Protein AF-A0A9Q9YKU6-F1 (afdb_monomer_lite)

Foldseek 3Di:
DVVVVVVVVVVVVVVVVVVVVVVVVVVVVVVVVVVDPPPPDDCVVVVVVVVVVVVVVVVVVVVVVVVVVVVVVVVVVVVVVVVVVVVVVVVVVVVVVVVVVVVVVVVVVVVVVVVVVVVVVVVVVVVVVVVVVVVVVVVVVVVVVPDPPDDDDPDDDDDPVVVVVVVVVVVVVVVVVVVVVVVVVVVVVVVVVVVVVVVVVVVVVVVVVVVVVVVVVVVVVVVVVVVVVVVVVVVVVVVVVVVVVVVVVVVVVVVVVVVVVVVVVVVVVVVVVVVVVVVVVVVVVVVVVVVVVVVVVVVVVVCVVDDDDDQDWDWDWDFDDDPPDGPDTDTDTDRDDDDD

Sequence (340 aa):
MQNLNNRLASYLEKVRSLEKANADLDQKIREWYESRPDVTFDHTIFLETIKDLRNEIQLASQDNAALILSADNAKLAADDFKLKYENELAMRRPIEADTSNLRKILDDFSLSRSDLEINIENLNEELIILRRNHEEEMSLARGEAGGQVNVCVDAAPSMDLMQAMTEIRQHYETVTEKNRKELESWYETKTATVQQEVVTQNEDLQNSRTELKELTNTLQRLQIELQTQQSMRSHLDGELEETQARYGDQLARLQVTVTSLEEQLSQFHANIANNKREYETLLDVKTRLEHEIAEYRRLLDGNEREAHKVVTKTITVVETTMDEKIVKSSESVDVDEQND

pLDDT: mean 85.71, std 17.56, range [34.75, 98.44]

Radius of gyration: 72.96 Å; chains: 1; bounding box: 124×52×213 Å

InterPro domains:
  IPR002957 Keratin, type I [PTHR23239] (1-312)
  IPR039008 Intermediate filament, rod domain [PF00038] (1-305)
  IPR039008 Intermediate filament, rod domain [PS51842] (1-307)
  IPR039008 Intermediate filament, rod domain [SM01391] (1-306)

Organism: Cyprinus carpio (NCBI:txid7962)

Structure (mmCIF, N/CA/C/O backbone):
data_AF-A0A9Q9YKU6-F1
#
_entry.id   AF-A0A9Q9YKU6-F1
#
loop_
_atom_site.group_PDB
_atom_site.id
_atom_site.type_symbol
_atom_site.label_atom_id
_atom_site.label_alt_id
_atom_site.label_comp_id
_atom_site.label_asym_id
_atom_site.label_entity_id
_atom_site.label_seq_id
_atom_site.pdbx_PDB_ins_code
_atom_site.Cartn_x
_atom_site.Cartn_y
_atom_site.Cartn_z
_atom_site.occupancy
_atom_site.B_iso_or_equiv
_atom_site.auth_seq_id
_atom_site.auth_comp_id
_atom_site.auth_asym_id
_atom_site.auth_atom_id
_atom_site.pdbx_PDB_model_num
ATOM 1 N N . MET A 1 1 ? 55.713 23.292 -103.658 1.00 55.75 1 MET A N 1
ATOM 2 C CA . MET A 1 1 ? 56.707 23.676 -102.626 1.00 55.75 1 MET A CA 1
ATOM 3 C C . MET A 1 1 ? 56.323 24.917 -101.804 1.00 55.75 1 MET A C 1
ATOM 5 O O . MET A 1 1 ? 56.549 24.894 -100.605 1.00 55.75 1 MET A O 1
ATOM 9 N N . GLN A 1 2 ? 55.698 25.970 -102.359 1.00 62.44 2 GLN A N 1
ATOM 10 C CA . GLN A 1 2 ? 55.328 27.179 -101.581 1.00 62.44 2 GLN A CA 1
ATOM 11 C C . GLN A 1 2 ? 54.151 26.997 -100.597 1.00 62.44 2 GLN A C 1
ATOM 13 O O . GLN A 1 2 ? 54.222 27.491 -99.476 1.00 62.44 2 GLN A O 1
ATOM 18 N N . ASN A 1 3 ? 53.107 26.236 -100.952 1.00 68.06 3 ASN A N 1
ATOM 19 C CA . ASN A 1 3 ? 51.949 26.024 -100.061 1.00 68.06 3 ASN A CA 1
ATOM 20 C C . ASN A 1 3 ? 52.293 25.264 -98.767 1.00 68.06 3 ASN A C 1
ATOM 22 O O . ASN A 1 3 ? 51.708 25.533 -97.720 1.00 68.06 3 ASN A O 1
ATOM 26 N N . LEU A 1 4 ? 53.264 24.347 -98.819 1.00 69.81 4 LEU A N 1
ATOM 27 C CA . LEU A 1 4 ? 53.716 23.607 -97.639 1.00 69.81 4 LEU A CA 1
ATOM 28 C C . LEU A 1 4 ? 54.537 24.505 -96.704 1.00 69.81 4 LEU A C 1
ATOM 30 O O . LEU A 1 4 ? 54.332 24.473 -95.496 1.00 69.81 4 LEU A O 1
ATOM 34 N N . ASN A 1 5 ? 55.392 25.365 -97.269 1.00 72.19 5 ASN A N 1
ATOM 35 C CA . ASN A 1 5 ? 56.159 26.349 -96.505 1.00 72.19 5 ASN A CA 1
ATOM 36 C C . ASN A 1 5 ? 55.263 27.393 -95.828 1.00 72.19 5 ASN A C 1
ATOM 38 O O . ASN A 1 5 ? 55.480 27.699 -94.660 1.00 72.19 5 ASN A O 1
ATOM 42 N N . ASN A 1 6 ? 54.219 27.884 -96.503 1.00 75.56 6 ASN A N 1
ATOM 43 C CA . ASN A 1 6 ? 53.265 28.813 -95.886 1.00 75.56 6 ASN A CA 1
ATOM 44 C C . ASN A 1 6 ? 52.487 28.154 -94.739 1.00 75.56 6 ASN A C 1
ATOM 46 O O . ASN A 1 6 ? 52.262 28.769 -93.698 1.00 75.56 6 ASN A O 1
ATOM 50 N N . ARG A 1 7 ? 52.128 26.875 -94.890 1.00 77.94 7 ARG A N 1
ATOM 51 C CA . ARG A 1 7 ? 51.450 26.116 -93.838 1.00 77.94 7 ARG A CA 1
ATOM 52 C C . ARG A 1 7 ? 52.385 25.829 -92.656 1.00 77.94 7 ARG A C 1
ATOM 54 O O . ARG A 1 7 ? 51.977 26.031 -91.517 1.00 77.94 7 ARG A O 1
ATOM 61 N N . LEU A 1 8 ? 53.646 25.468 -92.903 1.00 82.19 8 LEU A N 1
ATOM 62 C CA . LEU A 1 8 ? 54.669 25.311 -91.861 1.00 82.19 8 LEU A CA 1
ATOM 63 C C . LEU A 1 8 ? 54.927 26.629 -91.109 1.00 82.19 8 LEU A C 1
ATOM 65 O O . LEU A 1 8 ? 54.991 26.625 -89.884 1.00 82.19 8 LEU A O 1
ATOM 69 N N . ALA A 1 9 ? 55.006 27.757 -91.820 1.00 82.50 9 ALA A N 1
ATOM 70 C CA . ALA A 1 9 ? 55.154 29.079 -91.213 1.00 82.50 9 ALA A CA 1
ATOM 71 C C . ALA A 1 9 ? 53.957 29.428 -90.312 1.00 82.50 9 ALA A C 1
ATOM 73 O O . ALA A 1 9 ? 54.159 29.843 -89.173 1.00 82.50 9 ALA A O 1
ATOM 74 N N . SER A 1 10 ? 52.725 29.159 -90.765 1.00 84.56 10 SER A N 1
ATOM 75 C CA . SER A 1 10 ? 51.520 29.362 -89.947 1.00 84.56 10 SER A CA 1
ATOM 76 C C . SER A 1 10 ? 51.468 28.448 -88.714 1.00 84.56 10 SER A C 1
ATOM 78 O O . SER A 1 10 ? 51.045 28.879 -87.642 1.00 84.56 10 SER A O 1
ATOM 80 N N . TYR A 1 11 ? 51.954 27.203 -88.821 1.00 88.44 11 TYR A N 1
ATOM 81 C CA . TYR A 1 11 ? 52.071 26.300 -87.674 1.00 88.44 11 TYR A CA 1
ATOM 82 C C . TYR A 1 11 ? 53.140 26.776 -86.686 1.00 88.44 11 TYR A C 1
ATOM 84 O O . TYR A 1 11 ? 52.883 26.769 -85.488 1.00 88.44 11 TYR A O 1
ATOM 92 N N . LEU A 1 12 ? 54.302 27.238 -87.159 1.00 88.44 12 LEU A N 1
ATOM 93 C CA . LEU A 1 12 ? 55.361 27.792 -86.307 1.00 88.44 12 LEU A CA 1
ATOM 94 C C . LEU A 1 12 ? 54.910 29.066 -85.585 1.00 88.44 12 LEU A C 1
ATOM 96 O O . LEU A 1 12 ? 55.210 29.248 -84.407 1.00 88.44 12 LEU A O 1
ATOM 100 N N . GLU A 1 13 ? 54.158 29.933 -86.259 1.00 89.62 13 GLU A N 1
ATOM 101 C CA . GLU A 1 13 ? 53.569 31.121 -85.642 1.00 89.62 13 GLU A CA 1
ATOM 102 C C . GLU A 1 13 ? 52.511 30.741 -84.598 1.00 89.62 13 GLU A C 1
ATOM 104 O O . GLU A 1 13 ? 52.489 31.300 -83.497 1.00 89.62 13 GLU A O 1
ATOM 109 N N . LYS A 1 14 ? 51.701 29.709 -84.877 1.00 90.81 14 LYS A N 1
ATOM 110 C CA . LYS A 1 14 ? 50.743 29.176 -83.906 1.00 90.81 14 LYS A CA 1
ATOM 111 C C . LYS A 1 14 ? 51.438 28.559 -82.692 1.00 90.81 14 LYS A C 1
ATOM 113 O O . LYS A 1 14 ? 51.016 28.845 -81.574 1.00 90.81 14 LYS A O 1
ATOM 118 N N . VAL A 1 15 ? 52.502 27.782 -82.889 1.00 92.44 15 VAL A N 1
ATOM 119 C CA . VAL A 1 15 ? 53.309 27.204 -81.801 1.00 92.44 15 VAL A CA 1
ATOM 120 C C . VAL A 1 15 ? 53.895 28.314 -80.934 1.00 92.44 15 VAL A C 1
ATOM 122 O O . VAL A 1 15 ? 53.660 28.308 -79.733 1.00 92.44 15 VAL A O 1
ATOM 125 N N . ARG A 1 16 ? 54.511 29.344 -81.528 1.00 90.25 16 ARG A N 1
ATOM 126 C CA . ARG A 1 16 ? 55.034 30.499 -80.775 1.00 90.25 16 ARG A CA 1
ATOM 127 C C . ARG A 1 16 ? 53.951 31.243 -79.992 1.00 90.25 16 ARG A C 1
ATOM 129 O O . ARG A 1 16 ? 54.190 31.679 -78.868 1.00 90.25 16 ARG A O 1
ATOM 136 N N . SER A 1 17 ? 52.751 31.390 -80.560 1.00 93.31 17 SER A N 1
ATOM 137 C CA . SER A 1 17 ? 51.624 32.017 -79.854 1.00 93.31 17 SER A CA 1
ATOM 138 C C . SER A 1 17 ? 51.147 31.186 -78.657 1.00 93.31 17 SER A C 1
ATOM 140 O O . SER A 1 17 ? 50.801 31.750 -77.622 1.00 93.31 17 SER A O 1
ATOM 142 N N . LEU A 1 18 ? 51.161 29.853 -78.783 1.00 92.19 18 LEU A N 1
ATOM 143 C CA . LEU A 1 18 ? 50.775 28.928 -77.720 1.00 92.19 18 LEU A CA 1
ATOM 144 C C . LEU A 1 18 ? 51.849 28.838 -76.635 1.00 92.19 18 LEU A C 1
ATOM 146 O O . LEU A 1 18 ? 51.507 28.831 -75.461 1.00 92.19 18 LEU A O 1
ATOM 150 N N . GLU A 1 19 ? 53.129 28.846 -77.004 1.00 92.56 19 GLU A N 1
ATOM 151 C CA . GLU A 1 19 ? 54.247 28.907 -76.056 1.00 92.56 19 GLU A CA 1
ATOM 152 C C . GLU A 1 19 ? 54.185 30.182 -75.211 1.00 92.56 19 GLU A C 1
ATOM 154 O O . GLU A 1 19 ? 54.326 30.120 -73.992 1.00 92.56 19 GLU A O 1
ATOM 159 N N . LYS A 1 20 ? 53.893 31.332 -75.834 1.00 93.19 20 LYS A N 1
ATOM 160 C CA . LYS A 1 20 ? 53.723 32.596 -75.109 1.00 93.19 20 LYS A CA 1
ATOM 161 C C . LYS A 1 20 ? 52.503 32.572 -74.185 1.00 93.19 20 LYS A C 1
ATOM 163 O O . LYS A 1 20 ? 52.604 32.990 -73.039 1.00 93.19 20 LYS A O 1
ATOM 168 N N . ALA A 1 21 ? 51.372 32.046 -74.658 1.00 93.19 21 ALA A N 1
ATOM 169 C CA . ALA A 1 21 ? 50.171 31.911 -73.835 1.00 93.19 21 ALA A CA 1
ATOM 170 C C . ALA A 1 21 ? 50.378 30.950 -72.651 1.00 93.19 21 ALA A C 1
ATOM 172 O O . ALA A 1 21 ? 49.896 31.231 -71.557 1.00 93.19 21 ALA A O 1
ATOM 173 N N . ASN A 1 22 ? 51.118 29.854 -72.844 1.00 91.69 22 ASN A N 1
ATOM 174 C CA . ASN A 1 22 ? 51.485 28.945 -71.759 1.00 91.69 22 ASN A CA 1
ATOM 175 C C . ASN A 1 22 ? 52.418 29.618 -70.751 1.00 91.69 22 ASN A C 1
ATOM 177 O O . ASN A 1 22 ? 52.173 29.500 -69.558 1.00 91.69 22 ASN A O 1
ATOM 181 N N . ALA A 1 23 ? 53.423 30.371 -71.204 1.00 93.81 23 ALA A N 1
ATOM 182 C CA . ALA A 1 23 ? 54.305 31.110 -70.301 1.00 93.81 23 ALA A CA 1
ATOM 183 C C . ALA A 1 23 ? 53.532 32.132 -69.445 1.00 93.81 23 ALA A C 1
ATOM 185 O O . ALA A 1 23 ? 53.747 32.211 -68.235 1.00 93.81 23 ALA A O 1
ATOM 186 N N . ASP A 1 24 ? 52.582 32.854 -70.047 1.00 95.06 24 ASP A N 1
ATOM 187 C CA . ASP A 1 24 ? 51.720 33.802 -69.332 1.00 95.06 24 ASP A CA 1
ATOM 188 C C . ASP A 1 24 ? 50.788 33.090 -68.327 1.00 95.06 24 ASP A C 1
ATOM 190 O O . ASP A 1 24 ? 50.517 33.614 -67.244 1.00 95.06 24 ASP A O 1
ATOM 194 N N . LEU A 1 25 ? 50.275 31.899 -68.665 1.00 93.50 25 LEU A N 1
ATOM 195 C CA . LEU A 1 25 ? 49.449 31.091 -67.760 1.00 93.50 25 LEU A CA 1
ATOM 196 C C . LEU A 1 25 ? 50.268 30.515 -66.602 1.00 93.50 25 LEU A C 1
ATOM 198 O O . LEU A 1 25 ? 49.825 30.594 -65.459 1.00 93.50 25 LEU A O 1
ATOM 202 N N . ASP A 1 26 ? 51.467 30.003 -66.871 1.00 91.56 26 ASP A N 1
ATOM 203 C CA . ASP A 1 26 ? 52.377 29.491 -65.846 1.00 91.56 26 ASP A CA 1
ATOM 204 C C . ASP A 1 26 ? 52.788 30.593 -64.867 1.00 91.56 26 ASP A C 1
ATOM 206 O O . ASP A 1 26 ? 52.868 30.353 -63.660 1.00 91.56 26 ASP A O 1
ATOM 210 N N . GLN A 1 27 ? 53.010 31.813 -65.364 1.00 92.94 27 GLN A N 1
ATOM 211 C CA . GLN A 1 27 ? 53.281 32.968 -64.515 1.00 92.94 27 GLN A CA 1
ATOM 212 C C . GLN A 1 27 ? 52.076 33.296 -63.625 1.00 92.94 27 GLN A C 1
ATOM 214 O O . GLN A 1 27 ? 52.232 33.410 -62.411 1.00 92.94 27 GLN A O 1
ATOM 219 N N . LYS A 1 28 ? 50.863 33.353 -64.189 1.00 92.62 28 LYS A N 1
ATOM 220 C CA . LYS A 1 28 ? 49.635 33.594 -63.413 1.00 92.62 28 LYS A CA 1
ATOM 221 C C . LYS A 1 28 ? 49.369 32.513 -62.368 1.00 92.62 28 LYS A C 1
ATOM 223 O O . LYS A 1 28 ? 48.880 32.828 -61.289 1.00 92.62 28 LYS A O 1
ATOM 228 N N . ILE A 1 29 ? 49.681 31.251 -62.667 1.00 89.31 29 ILE A N 1
ATOM 229 C CA . ILE A 1 29 ? 49.545 30.146 -61.711 1.00 89.31 29 ILE A CA 1
ATOM 230 C C . ILE A 1 29 ? 50.522 30.334 -60.548 1.00 89.31 29 ILE A C 1
ATOM 232 O O . ILE A 1 29 ? 50.112 30.210 -59.396 1.00 89.31 29 ILE A O 1
ATOM 236 N N . ARG A 1 30 ? 51.787 30.681 -60.818 1.00 88.75 30 ARG A N 1
ATOM 237 C CA . ARG A 1 30 ? 52.766 30.958 -59.752 1.00 88.75 30 ARG A CA 1
ATOM 238 C C . ARG A 1 30 ? 52.355 32.148 -58.899 1.00 88.75 30 ARG A C 1
ATOM 240 O O . ARG A 1 30 ? 52.311 32.020 -57.683 1.00 88.75 30 ARG A O 1
ATOM 247 N N . GLU A 1 31 ? 51.968 33.254 -59.527 1.00 90.88 31 GLU A N 1
ATOM 248 C CA . GLU A 1 31 ? 51.481 34.445 -58.826 1.00 90.88 31 GLU A CA 1
ATOM 249 C C . GLU A 1 31 ? 50.229 34.135 -57.985 1.00 90.88 31 GLU A C 1
ATOM 251 O O . GLU A 1 31 ? 50.072 34.662 -56.885 1.00 90.88 31 GLU A O 1
ATOM 256 N N . TRP A 1 32 ? 49.349 33.237 -58.444 1.00 86.06 32 TRP A N 1
ATOM 257 C CA . TRP A 1 32 ? 48.184 32.791 -57.674 1.00 86.06 32 TRP A CA 1
ATOM 258 C C . TRP A 1 32 ? 48.564 31.959 -56.442 1.00 86.06 32 TRP A C 1
ATOM 260 O O . TRP A 1 32 ? 47.969 32.137 -55.382 1.00 86.06 32 TRP A O 1
ATOM 270 N N . TYR A 1 33 ? 49.565 31.082 -56.552 1.00 81.75 33 TYR A N 1
ATOM 271 C CA . TYR A 1 33 ? 50.063 30.322 -55.402 1.00 81.75 33 TYR A CA 1
ATOM 272 C C . TYR A 1 33 ? 50.853 31.196 -54.418 1.00 81.75 33 TYR A C 1
ATOM 274 O O . TYR A 1 33 ? 50.708 31.012 -53.216 1.00 81.75 33 TYR A O 1
ATOM 282 N N . GLU A 1 34 ? 51.629 32.172 -54.895 1.00 83.25 34 GLU A N 1
ATOM 283 C CA . GLU A 1 34 ? 52.390 33.098 -54.040 1.00 83.25 34 GLU A CA 1
ATOM 284 C C . GLU A 1 34 ? 51.503 34.151 -53.358 1.00 83.25 34 GLU A C 1
ATOM 286 O O . GLU A 1 34 ? 51.766 34.549 -52.225 1.00 83.25 34 GLU A O 1
ATOM 291 N N . SER A 1 35 ? 50.430 34.599 -54.020 1.00 79.62 35 SER A N 1
ATOM 292 C CA . SER A 1 35 ? 49.466 35.552 -53.445 1.00 79.62 35 SER A CA 1
ATOM 293 C C . SER A 1 35 ? 48.467 34.910 -52.483 1.00 79.62 35 SER A C 1
ATOM 295 O O . SER A 1 35 ? 47.724 35.626 -51.806 1.00 79.62 35 SER A O 1
ATOM 297 N N . ARG A 1 36 ? 48.440 33.575 -52.394 1.00 76.62 36 ARG A N 1
ATOM 298 C CA . ARG A 1 36 ? 47.587 32.860 -51.453 1.00 76.62 36 ARG A CA 1
ATOM 299 C C . ARG A 1 36 ? 48.344 32.663 -50.136 1.00 76.62 36 ARG A C 1
ATOM 301 O O . ARG A 1 36 ? 49.275 31.867 -50.095 1.00 76.62 36 ARG A O 1
ATOM 308 N N . PRO A 1 37 ? 47.958 33.341 -49.042 1.00 68.75 37 PRO A N 1
ATOM 309 C CA . PRO A 1 37 ? 48.502 33.003 -47.737 1.00 68.75 37 PRO A CA 1
ATOM 310 C C . PRO A 1 37 ? 48.050 31.584 -47.369 1.00 68.75 37 PRO A C 1
ATOM 312 O O . PRO A 1 37 ? 46.860 31.267 -47.472 1.00 68.75 37 PRO A O 1
ATOM 315 N N . ASP A 1 38 ? 48.982 30.738 -46.930 1.00 66.44 38 ASP A N 1
ATOM 316 C CA . ASP A 1 38 ? 48.652 29.477 -46.268 1.00 66.44 38 ASP A CA 1
ATOM 317 C C . ASP A 1 38 ? 47.952 29.814 -44.949 1.00 66.44 38 ASP A C 1
ATOM 319 O O . ASP A 1 38 ? 48.576 30.098 -43.929 1.00 66.44 38 ASP A O 1
ATOM 323 N N . VAL A 1 39 ? 46.619 29.860 -44.981 1.00 65.38 39 VAL A N 1
ATOM 324 C CA . VAL A 1 39 ? 45.804 30.082 -43.786 1.00 65.38 39 VAL A CA 1
ATOM 325 C C . VAL A 1 39 ? 45.781 28.781 -42.989 1.00 65.38 39 VAL A C 1
ATOM 327 O O . VAL A 1 39 ? 44.844 27.987 -43.073 1.00 65.38 39 VAL A O 1
ATOM 330 N N . THR A 1 40 ? 46.831 28.541 -42.214 1.00 66.19 40 THR A N 1
ATOM 331 C CA . THR A 1 40 ? 46.804 27.547 -41.147 1.00 66.19 40 THR A CA 1
ATOM 332 C C . THR A 1 40 ? 46.051 28.159 -39.971 1.00 66.19 40 THR A C 1
ATOM 334 O O . THR A 1 40 ? 46.569 29.019 -39.266 1.00 66.19 40 THR A O 1
ATOM 337 N N . PHE A 1 41 ? 44.791 27.767 -39.783 1.00 69.19 41 PHE A N 1
ATOM 338 C CA . PHE A 1 41 ? 44.066 28.106 -38.559 1.00 69.19 41 PHE A CA 1
ATOM 339 C C . PHE A 1 41 ? 44.717 27.375 -37.377 1.00 69.19 41 PHE A C 1
ATOM 341 O O . PHE A 1 41 ? 44.771 26.142 -37.366 1.00 69.19 41 PHE A O 1
ATOM 348 N N . ASP A 1 42 ? 45.176 28.116 -36.372 1.00 72.00 42 ASP A N 1
ATOM 349 C CA . ASP A 1 42 ? 45.739 27.545 -35.148 1.00 72.00 42 ASP A CA 1
ATOM 350 C C . ASP A 1 42 ? 44.622 26.970 -34.263 1.00 72.00 42 ASP A C 1
ATOM 352 O O . ASP A 1 42 ? 43.980 27.666 -33.478 1.00 72.00 42 ASP A O 1
ATOM 356 N N . HIS A 1 43 ? 44.381 25.662 -34.383 1.00 77.12 43 HIS A N 1
ATOM 357 C CA . HIS A 1 43 ? 43.352 24.947 -33.613 1.00 77.12 43 HIS A CA 1
ATOM 358 C C . HIS A 1 43 ? 43.757 24.683 -32.151 1.00 77.12 43 HIS A C 1
ATOM 360 O O . HIS A 1 43 ? 42.949 24.198 -31.359 1.00 77.12 43 HIS A O 1
ATOM 366 N N . THR A 1 44 ? 44.995 25.012 -31.778 1.00 83.62 44 THR A N 1
ATOM 367 C CA . THR A 1 44 ? 45.586 24.753 -30.458 1.00 83.62 44 THR A CA 1
ATOM 368 C C . THR A 1 44 ? 44.769 25.358 -29.315 1.00 83.62 44 THR A C 1
ATOM 370 O O . THR A 1 44 ? 44.603 24.718 -28.281 1.00 83.62 44 THR A O 1
ATOM 373 N N . ILE A 1 45 ? 44.175 26.538 -29.526 1.00 80.81 45 ILE A N 1
ATOM 374 C CA . ILE A 1 45 ? 43.364 27.241 -28.517 1.00 80.81 45 ILE A CA 1
ATOM 375 C C . ILE A 1 45 ? 42.091 26.446 -28.180 1.00 80.81 45 ILE A C 1
ATOM 377 O O . ILE A 1 45 ? 41.684 26.361 -27.023 1.00 80.81 45 ILE A O 1
ATOM 381 N N . PHE A 1 46 ? 41.481 25.792 -29.172 1.00 85.56 46 PHE A N 1
ATOM 382 C CA . PHE A 1 46 ? 40.294 24.969 -28.942 1.00 85.56 46 PHE A CA 1
ATOM 383 C C . PHE A 1 46 ? 40.626 23.674 -28.197 1.00 85.56 46 PHE A C 1
ATOM 385 O O . PHE A 1 46 ? 39.799 23.189 -27.427 1.00 85.56 46 PHE A O 1
ATOM 392 N N . LEU A 1 47 ? 41.833 23.125 -28.362 1.00 89.25 47 LEU A N 1
ATOM 393 C CA . LEU A 1 47 ? 42.234 21.892 -27.679 1.00 89.25 47 LEU A CA 1
ATOM 394 C C . LEU A 1 47 ? 42.298 22.060 -26.156 1.00 89.25 47 LEU A C 1
ATOM 396 O O . LEU A 1 47 ? 41.890 21.143 -25.443 1.00 89.25 47 LEU A O 1
ATOM 400 N N . GLU A 1 48 ? 42.749 23.216 -25.660 1.00 89.62 48 GLU A N 1
ATOM 401 C CA . GLU A 1 48 ? 42.727 23.521 -24.223 1.00 89.62 48 GLU A CA 1
ATOM 402 C C . GLU A 1 48 ? 41.289 23.614 -23.704 1.00 89.62 48 GLU A C 1
ATOM 404 O O . GLU A 1 48 ? 40.933 22.896 -22.772 1.00 89.62 48 GLU A O 1
ATOM 409 N N . THR A 1 49 ? 40.415 24.361 -24.388 1.00 92.25 49 THR A N 1
ATOM 410 C CA . THR A 1 49 ? 38.998 24.461 -23.986 1.00 92.25 49 THR A CA 1
ATOM 411 C C . THR A 1 49 ? 38.272 23.109 -24.007 1.00 92.25 49 THR A C 1
ATOM 413 O O . THR A 1 49 ? 37.492 22.805 -23.109 1.00 92.25 49 THR A O 1
ATOM 416 N N . ILE A 1 50 ? 38.558 22.246 -24.990 1.00 93.31 50 ILE A N 1
ATOM 417 C CA . ILE A 1 50 ? 37.993 20.892 -25.070 1.00 93.31 50 ILE A CA 1
ATOM 418 C C . ILE A 1 50 ? 38.499 20.026 -23.914 1.00 93.31 50 ILE A C 1
ATOM 420 O O . ILE A 1 50 ? 37.748 19.205 -23.386 1.00 93.31 50 ILE A O 1
ATOM 424 N N . LYS A 1 51 ? 39.769 20.176 -23.526 1.00 95.31 51 LYS A N 1
ATOM 425 C CA . LYS A 1 51 ? 40.346 19.453 -22.391 1.00 95.31 51 LYS A CA 1
ATOM 426 C C . LYS A 1 51 ? 39.682 19.872 -21.079 1.00 95.31 51 LYS A C 1
ATOM 428 O O . LYS A 1 51 ? 39.326 18.995 -20.297 1.00 95.31 51 LYS A O 1
ATOM 433 N N . ASP A 1 52 ? 39.467 21.166 -20.874 1.00 95.69 52 ASP A N 1
ATOM 434 C CA . ASP A 1 52 ? 38.815 21.683 -19.669 1.00 95.69 52 ASP A CA 1
ATOM 435 C C . ASP A 1 52 ? 37.356 21.223 -19.582 1.00 95.69 52 ASP A C 1
ATOM 437 O O . ASP A 1 52 ? 36.955 20.657 -18.567 1.00 95.69 52 ASP A O 1
ATOM 441 N N . LEU A 1 53 ? 36.602 21.310 -20.683 1.00 96.50 53 LEU A N 1
ATOM 442 C CA . LEU A 1 53 ? 35.229 20.797 -20.751 1.00 96.50 53 LEU A CA 1
ATOM 443 C C . LEU A 1 53 ? 35.153 19.289 -20.475 1.00 96.50 53 LEU A C 1
ATOM 445 O O . LEU A 1 53 ? 34.241 18.821 -19.796 1.00 96.50 53 LEU A O 1
ATOM 449 N N . ARG A 1 54 ? 36.114 18.501 -20.971 1.00 97.06 54 ARG A N 1
ATOM 450 C CA . ARG A 1 54 ? 36.182 17.061 -20.669 1.00 97.06 54 ARG A CA 1
ATOM 451 C C . ARG A 1 54 ? 36.434 16.798 -19.187 1.00 97.06 54 ARG A C 1
ATOM 453 O O . ARG A 1 54 ? 35.822 15.884 -18.639 1.00 97.06 54 ARG A O 1
ATOM 460 N N . ASN A 1 55 ? 37.294 17.589 -18.549 1.00 97.50 55 ASN A N 1
ATOM 461 C CA . ASN A 1 55 ? 37.545 17.476 -17.114 1.00 97.50 55 ASN A CA 1
ATOM 462 C C . ASN A 1 55 ? 36.299 17.847 -16.301 1.00 97.50 55 ASN A C 1
ATOM 464 O O . ASN A 1 55 ? 35.954 17.119 -15.375 1.00 97.50 55 ASN A O 1
ATOM 468 N N . GLU A 1 56 ? 35.587 18.917 -16.667 1.00 97.81 56 GLU A N 1
ATOM 469 C CA . GLU A 1 56 ? 34.326 19.294 -16.014 1.00 97.81 56 GLU A CA 1
ATOM 470 C C . GLU A 1 56 ? 33.263 18.202 -16.149 1.00 97.81 56 GLU A C 1
ATOM 472 O O . GLU A 1 56 ? 32.635 17.832 -15.159 1.00 97.81 56 GLU A O 1
ATOM 477 N N . ILE A 1 57 ? 33.103 17.620 -17.343 1.00 97.62 57 ILE A N 1
ATOM 478 C CA . ILE A 1 57 ? 32.182 16.495 -17.564 1.00 97.62 57 ILE A CA 1
ATOM 479 C C . ILE A 1 57 ? 32.572 15.298 -16.691 1.00 97.62 57 ILE A C 1
ATOM 481 O O . ILE A 1 57 ? 31.704 14.647 -16.109 1.00 97.62 57 ILE A O 1
ATOM 485 N N . GLN A 1 58 ? 33.867 14.998 -16.584 1.00 97.75 58 GLN A N 1
ATOM 486 C CA . GLN A 1 58 ? 34.344 13.884 -15.773 1.00 97.75 58 GLN A CA 1
ATOM 487 C C . GLN A 1 58 ? 34.089 14.112 -14.278 1.00 97.75 58 GLN A C 1
ATOM 489 O O . GLN A 1 58 ? 33.626 13.192 -13.606 1.00 97.75 58 GLN A O 1
ATOM 494 N N . LEU A 1 59 ? 34.342 15.321 -13.771 1.00 97.94 59 LEU A N 1
ATOM 495 C CA . LEU A 1 59 ? 34.048 15.690 -12.385 1.00 97.94 59 LEU A CA 1
ATOM 496 C C . LEU A 1 59 ? 32.543 15.624 -12.106 1.00 97.94 59 LEU A C 1
ATOM 498 O O . LEU A 1 59 ? 32.126 14.932 -11.182 1.00 97.94 59 LEU A O 1
ATOM 502 N N . ALA A 1 60 ? 31.719 16.220 -12.970 1.00 97.50 60 ALA A N 1
ATOM 503 C CA . ALA A 1 60 ? 30.265 16.160 -12.848 1.00 97.50 60 ALA A CA 1
ATOM 504 C C . ALA A 1 60 ? 29.737 14.715 -12.891 1.00 97.50 60 ALA A C 1
ATOM 506 O O . ALA A 1 60 ? 28.809 14.364 -12.165 1.00 97.50 60 ALA A O 1
ATOM 507 N N . SER A 1 61 ? 30.342 13.846 -13.708 1.00 97.88 61 SER A N 1
ATOM 508 C CA . SER A 1 61 ? 29.995 12.423 -13.752 1.00 97.88 61 SER A CA 1
ATOM 509 C C . SER A 1 61 ? 30.368 11.687 -12.462 1.00 97.88 61 SER A C 1
ATOM 511 O O . SER A 1 61 ? 29.629 10.790 -12.054 1.00 97.88 61 SER A O 1
ATOM 513 N N . GLN A 1 62 ? 31.498 12.027 -11.834 1.00 98.25 62 GLN A N 1
ATOM 514 C CA . GLN A 1 62 ? 31.911 11.451 -10.549 1.00 98.25 62 GLN A CA 1
ATOM 515 C C . GLN A 1 62 ? 30.995 11.917 -9.416 1.00 98.25 62 GLN A C 1
ATOM 517 O O . GLN A 1 62 ? 30.526 11.086 -8.637 1.00 98.25 62 GLN A O 1
ATOM 522 N N . ASP A 1 63 ? 30.673 13.209 -9.375 1.00 98.12 63 ASP A N 1
ATOM 523 C CA . ASP A 1 63 ? 29.756 13.783 -8.389 1.00 98.12 63 ASP A CA 1
ATOM 524 C C . ASP A 1 63 ? 28.353 13.187 -8.523 1.00 98.12 63 ASP A C 1
ATOM 526 O O . ASP A 1 63 ? 27.737 12.808 -7.528 1.00 98.12 63 ASP A O 1
ATOM 530 N N . ASN A 1 64 ? 27.862 13.017 -9.754 1.00 97.88 64 ASN A N 1
ATOM 531 C CA . ASN A 1 64 ? 26.573 12.377 -9.997 1.00 97.88 64 ASN A CA 1
ATOM 532 C C . ASN A 1 64 ? 26.565 10.916 -9.515 1.00 97.88 64 ASN A C 1
ATOM 534 O O . ASN A 1 64 ? 25.628 10.491 -8.846 1.00 97.88 64 ASN A O 1
ATOM 538 N N . ALA A 1 65 ? 27.632 10.154 -9.778 1.00 97.75 65 ALA A N 1
ATOM 539 C CA . ALA A 1 65 ? 27.753 8.790 -9.262 1.00 97.75 65 ALA A CA 1
ATOM 540 C C . ALA A 1 65 ? 27.767 8.754 -7.722 1.00 97.75 65 ALA A C 1
ATOM 542 O O . ALA A 1 65 ? 27.097 7.915 -7.120 1.00 97.75 65 ALA A O 1
ATOM 543 N N . ALA A 1 66 ? 28.473 9.685 -7.074 1.00 98.19 66 ALA A N 1
ATOM 544 C CA . ALA A 1 66 ? 28.492 9.801 -5.617 1.00 98.19 66 ALA A CA 1
ATOM 545 C C . ALA A 1 66 ? 27.110 10.162 -5.041 1.00 98.19 66 ALA A C 1
ATOM 547 O O . ALA A 1 66 ? 26.688 9.579 -4.040 1.00 98.19 66 ALA A O 1
ATOM 548 N N . LEU A 1 67 ? 26.379 11.075 -5.689 1.00 97.88 67 LEU A N 1
ATOM 549 C CA . LEU A 1 67 ? 25.015 11.445 -5.306 1.00 97.88 67 LEU A CA 1
ATOM 550 C C . LEU A 1 67 ? 24.039 10.275 -5.451 1.00 97.88 67 LEU A C 1
ATOM 552 O O . LEU A 1 67 ? 23.251 10.041 -4.537 1.00 97.88 67 LEU A O 1
ATOM 556 N N . ILE A 1 68 ? 24.118 9.514 -6.546 1.00 97.75 68 ILE A N 1
ATOM 557 C CA . ILE A 1 68 ? 23.289 8.317 -6.757 1.00 97.75 68 ILE A CA 1
ATOM 558 C C . ILE A 1 68 ? 23.543 7.295 -5.646 1.00 97.75 68 ILE A C 1
ATOM 560 O O . ILE A 1 68 ? 22.597 6.831 -5.017 1.00 97.75 68 ILE A O 1
ATOM 564 N N . LEU A 1 69 ? 24.810 7.013 -5.324 1.00 98.06 69 LEU A N 1
ATOM 565 C CA . LEU A 1 69 ? 25.152 6.096 -4.233 1.00 98.06 69 LEU A CA 1
ATOM 566 C C . LEU A 1 69 ? 24.637 6.586 -2.873 1.00 98.06 69 LEU A C 1
ATOM 568 O O . LEU A 1 69 ? 24.157 5.789 -2.067 1.00 98.06 69 LEU A O 1
ATOM 572 N N . SER A 1 70 ? 24.719 7.892 -2.602 1.00 97.75 70 SER A N 1
ATOM 573 C CA . SER A 1 70 ? 24.178 8.470 -1.369 1.00 97.75 70 SER A CA 1
ATOM 574 C C . SER A 1 70 ? 22.652 8.364 -1.309 1.00 97.75 70 SER A C 1
ATOM 576 O O . SER A 1 70 ? 22.119 8.046 -0.244 1.00 97.75 70 SER A O 1
ATOM 578 N N . ALA A 1 71 ? 21.959 8.588 -2.428 1.00 97.12 71 ALA A N 1
ATOM 579 C CA . ALA A 1 71 ? 20.510 8.449 -2.531 1.00 97.12 71 ALA A CA 1
ATOM 580 C C . ALA A 1 71 ? 20.064 6.993 -2.332 1.00 97.12 71 ALA A C 1
ATOM 582 O O . ALA A 1 71 ? 19.141 6.739 -1.557 1.00 97.12 71 ALA A O 1
ATOM 583 N N . ASP A 1 72 ? 20.754 6.039 -2.957 1.00 98.19 72 ASP A N 1
ATOM 584 C CA . ASP A 1 72 ? 20.475 4.611 -2.798 1.00 98.19 72 ASP A CA 1
ATOM 585 C C . ASP A 1 72 ? 20.714 4.150 -1.356 1.00 98.19 72 ASP A C 1
ATOM 587 O O . ASP A 1 72 ? 19.884 3.445 -0.785 1.00 98.19 72 ASP A O 1
ATOM 591 N N . ASN A 1 73 ? 21.796 4.606 -0.720 1.00 97.19 73 ASN A N 1
ATOM 592 C CA . ASN A 1 73 ? 22.063 4.304 0.686 1.00 97.19 73 ASN A CA 1
ATOM 593 C C . ASN A 1 73 ? 20.983 4.896 1.613 1.00 97.19 73 ASN A C 1
ATOM 595 O O . ASN A 1 73 ? 20.463 4.204 2.486 1.00 97.19 73 ASN A O 1
ATOM 599 N N . ALA A 1 74 ? 20.578 6.151 1.389 1.00 96.12 74 ALA A N 1
ATOM 600 C CA . ALA A 1 74 ? 19.495 6.772 2.151 1.00 96.12 74 ALA A CA 1
ATOM 601 C C . ALA A 1 74 ? 18.161 6.026 1.976 1.00 96.12 74 ALA A C 1
ATOM 603 O O . ALA A 1 74 ? 17.418 5.861 2.944 1.00 96.12 74 ALA A O 1
ATOM 604 N N . LYS A 1 75 ? 17.877 5.533 0.765 1.00 96.31 75 LYS A N 1
ATOM 605 C CA . LYS A 1 75 ? 16.692 4.722 0.472 1.00 96.31 75 LYS A CA 1
ATOM 606 C C . LYS A 1 75 ? 16.732 3.375 1.195 1.00 96.31 75 LYS A C 1
ATOM 608 O O . LYS A 1 75 ? 15.765 3.037 1.868 1.00 96.31 75 LYS A O 1
ATOM 613 N N . LEU A 1 76 ? 17.852 2.652 1.125 1.00 96.56 76 LEU A N 1
ATOM 614 C CA . LEU A 1 76 ? 18.029 1.388 1.848 1.00 96.56 76 LEU A CA 1
ATOM 615 C C . LEU A 1 76 ? 17.889 1.581 3.364 1.00 96.56 76 LEU A C 1
ATOM 617 O O . LEU A 1 76 ? 17.204 0.804 4.020 1.00 96.56 76 LEU A O 1
ATOM 621 N N . ALA A 1 77 ? 18.464 2.651 3.919 1.00 95.50 77 ALA A N 1
ATOM 622 C CA . ALA A 1 77 ? 18.307 2.979 5.333 1.00 95.50 77 ALA A CA 1
ATOM 623 C C . ALA A 1 77 ? 16.843 3.283 5.703 1.00 95.50 77 ALA A C 1
ATOM 625 O O . ALA A 1 77 ? 16.370 2.852 6.755 1.00 95.50 77 ALA A O 1
ATOM 626 N N . ALA A 1 78 ? 16.111 4.006 4.849 1.00 94.88 78 ALA A N 1
ATOM 627 C CA . ALA A 1 78 ? 14.692 4.283 5.058 1.00 94.88 78 ALA A CA 1
ATOM 628 C C . ALA A 1 78 ? 13.843 3.001 5.028 1.00 94.88 78 ALA A C 1
ATOM 630 O O . ALA A 1 78 ? 12.985 2.824 5.896 1.00 94.88 78 ALA A O 1
ATOM 631 N N . ASP A 1 79 ? 14.110 2.096 4.084 1.00 94.56 79 ASP A N 1
ATOM 632 C CA . ASP A 1 79 ? 13.432 0.801 3.985 1.00 94.56 79 ASP A CA 1
ATOM 633 C C . ASP A 1 79 ? 13.732 -0.087 5.210 1.00 94.56 79 ASP A C 1
ATOM 635 O O . ASP A 1 79 ? 12.815 -0.674 5.789 1.00 94.56 79 ASP A O 1
ATOM 639 N N . ASP A 1 80 ? 14.978 -0.098 5.692 1.00 96.38 80 ASP A N 1
ATOM 640 C CA . ASP A 1 80 ? 15.373 -0.780 6.930 1.00 96.38 80 ASP A CA 1
ATOM 641 C C . ASP A 1 80 ? 14.626 -0.236 8.158 1.00 96.38 80 ASP A C 1
ATOM 643 O O . ASP A 1 80 ? 14.156 -1.001 9.007 1.00 96.38 80 ASP A O 1
ATOM 647 N N . PHE A 1 81 ? 14.507 1.091 8.282 1.00 94.69 81 PHE A N 1
ATOM 648 C CA . PHE A 1 81 ? 13.755 1.704 9.378 1.00 94.69 81 PHE A CA 1
ATOM 649 C C . PHE A 1 81 ? 12.259 1.429 9.275 1.00 94.69 81 PHE A C 1
ATOM 651 O O . PHE A 1 81 ? 11.619 1.194 10.300 1.00 94.69 81 PHE A O 1
ATOM 658 N N . LYS A 1 82 ? 11.709 1.407 8.060 1.00 95.50 82 LYS A N 1
ATOM 659 C CA . LYS A 1 82 ? 10.313 1.047 7.823 1.00 95.50 82 LYS A CA 1
ATOM 660 C C . LYS A 1 82 ? 10.033 -0.389 8.267 1.00 95.50 82 LYS A C 1
ATOM 662 O O . LYS A 1 82 ? 9.098 -0.600 9.033 1.00 95.50 82 LYS A O 1
ATOM 667 N N . LEU A 1 83 ? 10.875 -1.348 7.879 1.00 92.81 83 LEU A N 1
ATOM 668 C CA . LEU A 1 83 ? 10.731 -2.747 8.291 1.00 92.81 83 LEU A CA 1
ATOM 669 C C . LEU A 1 83 ? 10.841 -2.904 9.816 1.00 92.81 83 LEU A C 1
ATOM 671 O O . LEU A 1 83 ? 10.039 -3.600 10.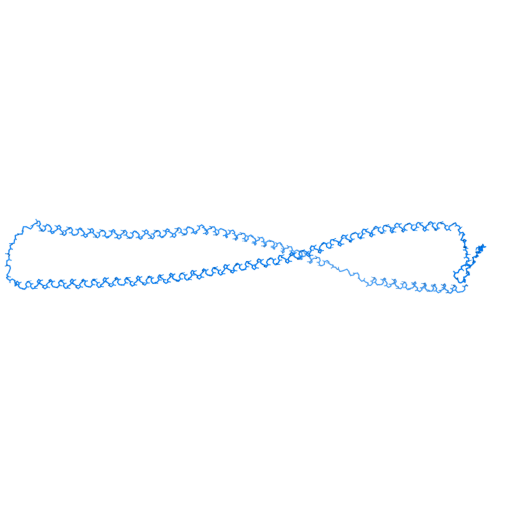438 1.00 92.81 83 LEU A O 1
ATOM 675 N N . LYS A 1 84 ? 11.809 -2.224 10.446 1.00 96.69 84 LYS A N 1
ATOM 676 C CA . LYS A 1 84 ? 11.947 -2.215 11.913 1.00 96.69 84 LYS A CA 1
ATOM 677 C C . LYS A 1 84 ? 10.709 -1.639 12.596 1.00 96.69 84 LYS A C 1
ATOM 679 O O . LYS A 1 84 ? 10.242 -2.214 13.573 1.00 96.69 84 LYS A O 1
ATOM 684 N N . TYR A 1 85 ? 10.167 -0.540 12.076 1.00 94.81 85 TYR A N 1
ATOM 685 C CA . TYR A 1 85 ? 8.947 0.071 12.592 1.00 94.81 85 TYR A CA 1
ATOM 686 C C . TYR A 1 85 ? 7.736 -0.857 12.454 1.00 94.81 85 TYR A C 1
ATOM 688 O O . TYR A 1 85 ? 6.981 -1.010 13.409 1.00 94.81 85 TYR A O 1
ATOM 696 N N . GLU A 1 86 ? 7.558 -1.499 11.299 1.00 94.62 86 GLU A N 1
ATOM 697 C CA . GLU A 1 86 ? 6.459 -2.441 11.064 1.00 94.62 86 GLU A CA 1
ATOM 698 C C . GLU A 1 86 ? 6.540 -3.650 12.006 1.00 94.62 86 GLU A C 1
ATOM 700 O O . GLU A 1 86 ? 5.528 -4.031 12.597 1.00 94.62 86 GLU A O 1
ATOM 705 N N . ASN A 1 87 ? 7.741 -4.199 12.219 1.00 92.50 87 ASN A N 1
ATOM 706 C CA . ASN A 1 87 ? 7.968 -5.287 13.170 1.00 92.50 87 ASN A CA 1
ATOM 707 C C . ASN A 1 87 ? 7.661 -4.864 14.614 1.00 92.50 87 ASN A C 1
ATOM 709 O O . ASN A 1 87 ? 6.946 -5.573 15.323 1.00 92.50 87 ASN A O 1
ATOM 713 N N . GLU A 1 88 ? 8.150 -3.698 15.044 1.00 94.62 88 GLU A N 1
ATOM 714 C CA . GLU A 1 88 ? 7.896 -3.177 16.391 1.00 94.62 88 GLU A CA 1
ATOM 715 C C . GLU A 1 88 ? 6.404 -2.892 16.604 1.00 94.62 88 GLU A C 1
ATOM 717 O O . GLU A 1 88 ? 5.828 -3.250 17.630 1.00 94.62 88 GLU A O 1
ATOM 722 N N . LEU A 1 89 ? 5.735 -2.308 15.606 1.00 92.00 89 LEU A N 1
ATOM 723 C CA . LEU A 1 89 ? 4.296 -2.065 15.636 1.00 92.00 89 LEU A CA 1
ATOM 724 C C . LEU A 1 89 ? 3.509 -3.379 15.739 1.00 92.00 89 LEU A C 1
ATOM 726 O O . LEU A 1 89 ? 2.544 -3.459 16.504 1.00 92.00 89 LEU A O 1
ATOM 730 N N . ALA A 1 90 ? 3.919 -4.407 14.992 1.00 92.38 90 ALA A N 1
ATOM 731 C CA . ALA A 1 90 ? 3.301 -5.726 15.034 1.00 92.38 90 ALA A CA 1
ATOM 732 C C . ALA A 1 90 ? 3.459 -6.398 16.405 1.00 92.38 90 ALA A C 1
ATOM 734 O O . ALA A 1 90 ? 2.509 -7.023 16.870 1.00 92.38 90 ALA A O 1
ATOM 735 N N . MET A 1 91 ? 4.604 -6.232 17.077 1.00 90.75 91 MET A N 1
ATOM 736 C CA . MET A 1 91 ? 4.819 -6.729 18.444 1.00 90.75 91 MET A CA 1
ATOM 737 C C . MET A 1 91 ? 4.082 -5.899 19.502 1.00 90.75 91 MET A C 1
ATOM 739 O O . MET A 1 91 ? 3.575 -6.448 20.478 1.00 90.75 91 MET A O 1
ATOM 743 N N . ARG A 1 92 ? 3.972 -4.582 19.309 1.00 94.38 92 ARG A N 1
ATOM 744 C CA . ARG A 1 92 ? 3.319 -3.668 20.254 1.00 94.38 92 ARG A CA 1
ATOM 745 C C . ARG A 1 92 ? 1.801 -3.849 20.309 1.00 94.38 92 ARG A C 1
ATOM 747 O O . ARG A 1 92 ? 1.232 -3.827 21.396 1.00 94.38 92 ARG A O 1
ATOM 754 N N . ARG A 1 93 ? 1.138 -4.058 19.168 1.00 90.62 93 ARG A N 1
ATOM 755 C CA . ARG A 1 93 ? -0.328 -4.228 19.093 1.00 90.62 93 ARG A CA 1
ATOM 756 C C . ARG A 1 93 ? -0.908 -5.320 20.010 1.00 90.62 93 ARG A C 1
ATOM 758 O O . ARG A 1 93 ? -1.864 -5.007 20.719 1.00 90.62 93 ARG A O 1
ATOM 765 N N . PRO A 1 94 ? -0.403 -6.570 20.028 1.00 92.25 94 PRO A N 1
ATOM 766 C CA . PRO A 1 94 ? -0.927 -7.595 20.928 1.00 92.25 94 PRO A CA 1
ATOM 767 C C . PRO A 1 94 ? -0.687 -7.232 22.397 1.00 92.25 94 PRO A C 1
ATOM 769 O O . PRO A 1 94 ? -1.586 -7.401 23.209 1.00 92.25 94 PRO A O 1
ATOM 772 N N . ILE A 1 95 ? 0.460 -6.631 22.732 1.00 95.44 95 ILE A N 1
ATOM 773 C CA . ILE A 1 95 ? 0.764 -6.188 24.103 1.00 95.44 95 ILE A CA 1
ATOM 774 C C . ILE A 1 95 ? -0.201 -5.083 24.559 1.00 95.44 95 ILE A C 1
ATOM 776 O O . ILE A 1 95 ? -0.665 -5.084 25.701 1.00 95.44 95 ILE A O 1
ATOM 780 N N . GLU A 1 96 ? -0.531 -4.132 23.684 1.00 94.50 96 GLU A N 1
ATOM 781 C CA . GLU A 1 96 ? -1.526 -3.094 23.976 1.00 94.50 96 GLU A CA 1
ATOM 782 C C . GLU A 1 96 ? -2.932 -3.679 24.146 1.00 94.50 96 GLU A C 1
ATOM 784 O O . GLU A 1 96 ? -3.657 -3.267 25.057 1.00 94.50 96 GLU A O 1
ATOM 789 N N . ALA A 1 97 ? -3.302 -4.662 23.320 1.00 94.81 97 ALA A N 1
ATOM 790 C CA . ALA A 1 97 ? -4.565 -5.381 23.455 1.00 94.81 97 ALA A CA 1
ATOM 791 C C . ALA A 1 97 ? -4.638 -6.137 24.792 1.00 94.81 97 ALA A C 1
ATOM 793 O O . ALA A 1 97 ? -5.615 -5.984 25.526 1.00 94.81 97 ALA A O 1
ATOM 794 N N . ASP A 1 98 ? -3.583 -6.862 25.160 1.00 96.88 98 ASP A N 1
ATOM 795 C CA . ASP A 1 98 ? -3.488 -7.576 26.435 1.00 96.88 98 ASP A CA 1
ATOM 796 C C . ASP A 1 98 ? -3.531 -6.610 27.622 1.00 96.88 98 ASP A C 1
ATOM 798 O O . ASP A 1 98 ? -4.253 -6.844 28.588 1.00 96.88 98 ASP A O 1
ATOM 802 N N . THR A 1 99 ? -2.841 -5.470 27.537 1.00 97.06 99 THR A N 1
ATOM 803 C CA . THR A 1 99 ? -2.880 -4.427 28.575 1.00 97.06 99 THR A CA 1
ATOM 804 C C . THR A 1 99 ? -4.287 -3.851 28.737 1.00 97.06 99 THR A C 1
ATOM 806 O O . THR A 1 99 ? -4.745 -3.637 29.860 1.00 97.06 99 THR A O 1
ATOM 809 N N . SER A 1 100 ? -4.998 -3.605 27.632 1.00 96.69 100 SER A N 1
ATOM 810 C CA . SER A 1 100 ? -6.390 -3.149 27.674 1.00 96.69 100 SER A CA 1
ATOM 811 C C . SER A 1 100 ? -7.310 -4.208 28.285 1.00 96.69 100 SER A C 1
ATOM 813 O O . SER A 1 100 ? -8.155 -3.866 29.111 1.00 96.69 100 SER A O 1
ATOM 815 N N . ASN A 1 101 ? -7.117 -5.481 27.939 1.00 97.25 101 ASN A N 1
ATOM 816 C CA . ASN A 1 101 ? -7.887 -6.590 28.498 1.00 97.25 101 ASN A CA 1
ATOM 817 C C . ASN A 1 101 ? -7.628 -6.760 30.000 1.00 97.25 101 ASN A C 1
ATOM 819 O O . ASN A 1 101 ? -8.576 -6.897 30.766 1.00 97.25 101 ASN A O 1
ATOM 823 N N . LEU A 1 102 ? -6.370 -6.677 30.441 1.00 97.00 102 LEU A N 1
ATOM 824 C CA . LEU A 1 102 ? -6.010 -6.741 31.859 1.00 97.00 102 LEU A CA 1
ATOM 825 C C . LEU A 1 102 ? -6.621 -5.591 32.666 1.00 97.00 102 LEU A C 1
ATOM 827 O O . LEU A 1 102 ? -7.039 -5.811 33.799 1.00 97.00 102 LEU A O 1
ATOM 831 N N . ARG A 1 103 ? -6.722 -4.385 32.091 1.00 97.88 103 ARG A N 1
ATOM 832 C CA . ARG A 1 103 ? -7.431 -3.264 32.732 1.00 97.88 103 ARG A CA 1
ATOM 833 C C . ARG A 1 103 ? -8.917 -3.563 32.914 1.00 97.88 103 ARG A C 1
ATOM 835 O O . ARG A 1 103 ? -9.414 -3.380 34.013 1.00 97.88 103 ARG A O 1
ATOM 842 N N . LYS A 1 104 ? -9.588 -4.107 31.894 1.00 97.81 104 LYS A N 1
ATOM 843 C CA . LYS A 1 104 ? -10.999 -4.518 32.012 1.00 97.81 104 LYS A CA 1
ATOM 844 C C . LYS A 1 104 ? -11.197 -5.578 33.093 1.00 97.81 104 LYS A C 1
ATOM 846 O O . LYS A 1 104 ? -12.075 -5.438 33.927 1.00 97.81 104 LYS A O 1
ATOM 851 N N . ILE A 1 105 ? -10.331 -6.592 33.126 1.00 98.25 105 ILE A N 1
ATOM 852 C CA . ILE A 1 105 ? -10.375 -7.638 34.157 1.00 98.25 105 ILE A CA 1
ATOM 853 C C . ILE A 1 105 ? -10.170 -7.041 35.559 1.00 98.25 105 ILE A C 1
ATOM 855 O O . ILE A 1 105 ? -10.815 -7.465 36.513 1.00 98.25 105 ILE A O 1
ATOM 859 N N . LEU A 1 106 ? -9.280 -6.054 35.706 1.00 98.38 106 LEU A N 1
ATOM 860 C CA . LEU A 1 106 ? -9.086 -5.348 36.973 1.00 98.38 106 LEU A CA 1
ATOM 861 C C . LEU A 1 106 ? -10.332 -4.553 37.390 1.00 98.38 106 LEU A C 1
ATOM 863 O O . LEU A 1 106 ? -10.677 -4.554 38.574 1.00 98.38 106 LEU A O 1
ATOM 867 N N . ASP A 1 107 ? -10.999 -3.899 36.440 1.00 98.19 107 ASP A N 1
ATOM 868 C CA . ASP A 1 107 ? -12.254 -3.184 36.683 1.00 98.19 107 ASP A CA 1
ATOM 869 C C . ASP A 1 107 ? -13.359 -4.170 37.110 1.00 98.19 107 ASP A C 1
ATOM 871 O O . ASP A 1 107 ? -14.010 -3.948 38.131 1.00 98.19 107 ASP A O 1
ATOM 875 N N . ASP A 1 108 ? -13.486 -5.315 36.431 1.00 98.19 108 ASP A N 1
ATOM 876 C CA . ASP A 1 108 ? -14.435 -6.384 36.779 1.00 98.19 108 ASP A CA 1
ATOM 877 C C . ASP A 1 108 ? -14.176 -6.944 38.189 1.00 98.19 108 ASP A C 1
ATOM 879 O O . ASP A 1 108 ? -15.103 -7.124 38.983 1.00 98.19 108 ASP A O 1
ATOM 883 N N . PHE A 1 109 ? -12.909 -7.182 38.549 1.00 98.31 109 PHE A N 1
ATOM 884 C CA . PHE A 1 109 ? -12.547 -7.602 39.906 1.00 98.31 109 PHE A CA 1
ATOM 885 C C . PHE A 1 109 ? -12.830 -6.523 40.948 1.00 98.31 109 PHE A C 1
ATOM 887 O O . PHE A 1 109 ? -13.204 -6.851 42.073 1.00 98.31 109 PHE A O 1
ATOM 894 N N . SER A 1 110 ? -12.657 -5.249 40.597 1.00 98.25 110 SER A N 1
ATOM 895 C CA . SER A 1 110 ? -12.952 -4.135 41.498 1.00 98.25 110 SER A CA 1
ATOM 896 C C . SER A 1 110 ? -14.452 -4.034 41.774 1.00 98.25 110 SER A C 1
ATOM 898 O O . SER A 1 110 ? -14.829 -3.876 42.933 1.00 98.25 110 SER A O 1
ATOM 900 N N . LEU A 1 111 ? -15.292 -4.219 40.747 1.00 98.12 111 LEU A N 1
ATO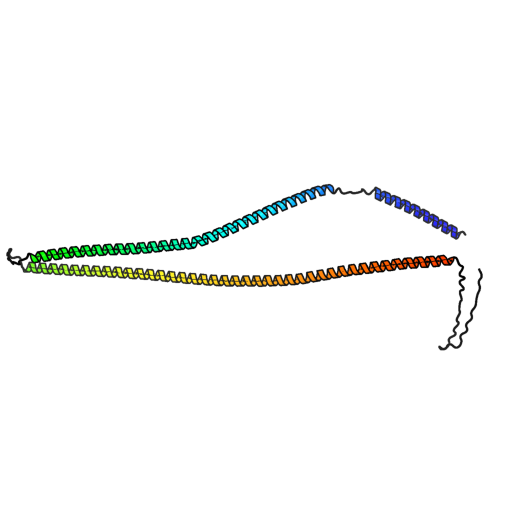M 901 C CA . LEU A 1 111 ? -16.749 -4.301 40.887 1.00 98.12 111 LEU A CA 1
ATOM 902 C C . LEU A 1 111 ? -17.166 -5.504 41.742 1.00 98.12 111 LEU A C 1
ATOM 904 O O . LEU A 1 111 ? -17.893 -5.353 42.720 1.00 98.12 111 LEU A O 1
ATOM 908 N N . SER A 1 112 ? -16.625 -6.690 41.449 1.00 98.00 112 SER A N 1
ATOM 909 C CA . SER A 1 112 ? -16.913 -7.885 42.248 1.00 98.00 112 SER A CA 1
ATOM 910 C C . SER A 1 112 ? -16.475 -7.724 43.709 1.00 98.00 112 SER A C 1
ATOM 912 O O . SER A 1 112 ? -17.165 -8.197 44.613 1.00 98.00 112 SER A O 1
ATOM 914 N N . ARG A 1 113 ? -15.356 -7.031 43.967 1.00 98.31 113 ARG A N 1
ATOM 915 C CA . ARG A 1 113 ? -14.922 -6.715 45.331 1.00 98.31 113 ARG A CA 1
ATOM 916 C C . ARG A 1 113 ? -15.911 -5.786 46.027 1.00 98.31 113 ARG A C 1
ATOM 918 O O . ARG A 1 113 ? -16.280 -6.089 47.156 1.00 98.31 113 ARG A O 1
ATOM 925 N N . SER A 1 114 ? -16.359 -4.709 45.375 1.00 98.19 114 SER A N 1
ATOM 926 C CA . SER A 1 114 ? -17.359 -3.812 45.968 1.00 98.19 114 SER A CA 1
ATOM 927 C C . SER A 1 114 ? -18.684 -4.523 46.242 1.00 98.19 114 SER A C 1
ATOM 929 O O . SER A 1 114 ? -19.263 -4.319 47.303 1.00 98.19 114 SER A O 1
ATOM 931 N N . ASP A 1 115 ? -19.128 -5.417 45.354 1.00 98.19 115 ASP A N 1
ATOM 932 C CA . ASP A 1 115 ? -20.349 -6.202 45.569 1.00 98.19 115 ASP A CA 1
ATOM 933 C C . ASP A 1 115 ? -20.218 -7.113 46.798 1.00 98.19 115 ASP A C 1
ATOM 935 O O . ASP A 1 115 ? -21.140 -7.235 47.607 1.00 98.19 115 ASP A O 1
ATOM 939 N N . LEU A 1 116 ? -19.057 -7.751 46.973 1.00 97.88 116 LEU A N 1
ATOM 940 C CA . LEU A 1 116 ? -18.771 -8.572 48.150 1.00 97.88 116 LEU A CA 1
ATOM 941 C C . LEU A 1 116 ? -18.652 -7.736 49.429 1.00 97.88 116 LEU A C 1
ATOM 943 O O . LEU A 1 116 ? -19.150 -8.168 50.465 1.00 97.88 116 LEU A O 1
ATOM 947 N N . GLU A 1 117 ? -18.033 -6.556 49.373 1.00 98.00 117 GLU A N 1
ATOM 948 C CA . GLU A 1 117 ? -17.965 -5.615 50.499 1.00 98.00 117 GLU A CA 1
ATOM 949 C C . GLU A 1 117 ? -19.372 -5.176 50.936 1.00 98.00 117 GLU A C 1
ATOM 951 O O . GLU A 1 117 ? -19.682 -5.233 52.124 1.00 98.00 117 GLU A O 1
ATOM 956 N N . ILE A 1 118 ? -20.255 -4.847 49.985 1.00 97.88 118 ILE A N 1
ATOM 957 C CA . ILE A 1 118 ? -21.665 -4.524 50.254 1.00 97.88 118 ILE A CA 1
ATOM 958 C C . ILE A 1 118 ? -22.387 -5.715 50.896 1.00 97.88 118 ILE A C 1
ATOM 960 O O . ILE A 1 118 ? -23.090 -5.549 51.889 1.00 97.88 118 ILE A O 1
ATOM 964 N N . ASN A 1 119 ? -22.197 -6.930 50.375 1.00 97.88 119 ASN A N 1
ATOM 965 C CA . ASN A 1 119 ? -22.810 -8.128 50.952 1.00 97.88 119 ASN A CA 1
ATOM 966 C C . ASN A 1 119 ? -22.325 -8.409 52.383 1.00 97.88 119 ASN A C 1
ATOM 968 O O . ASN A 1 119 ? -23.116 -8.841 53.220 1.00 97.88 119 ASN A O 1
ATOM 972 N N . ILE A 1 120 ? -21.045 -8.164 52.678 1.00 97.94 120 ILE A N 1
ATOM 973 C CA . ILE A 1 120 ? -20.496 -8.291 54.035 1.00 97.94 120 ILE A CA 1
ATOM 974 C C . ILE A 1 120 ? -21.144 -7.269 54.972 1.00 97.94 120 ILE A C 1
ATOM 976 O O . ILE A 1 120 ? -21.527 -7.636 56.082 1.00 97.94 120 ILE A O 1
ATOM 980 N N . GLU A 1 121 ? -21.284 -6.016 54.537 1.00 97.75 121 GLU A N 1
ATOM 981 C CA . GLU A 1 121 ? -21.911 -4.969 55.348 1.00 97.75 121 GLU A CA 1
ATOM 982 C C . GLU A 1 121 ? -23.383 -5.295 55.628 1.00 97.75 121 GLU A C 1
ATOM 984 O O . GLU A 1 121 ? -23.791 -5.310 56.787 1.00 97.75 121 GLU A O 1
ATOM 989 N N . ASN A 1 122 ? -24.139 -5.703 54.603 1.00 97.69 122 ASN A N 1
ATOM 990 C CA . ASN A 1 122 ? -25.532 -6.135 54.748 1.00 97.69 122 ASN A CA 1
ATOM 991 C C . ASN A 1 122 ? -25.673 -7.289 55.759 1.00 97.69 122 ASN A C 1
ATOM 993 O O . ASN A 1 122 ? -26.527 -7.250 56.641 1.00 97.69 122 ASN A O 1
ATOM 997 N N . LEU A 1 123 ? -24.812 -8.311 55.676 1.00 97.31 123 LEU A N 1
ATOM 998 C CA . LEU A 1 123 ? -24.827 -9.435 56.619 1.00 97.31 123 LEU A CA 1
ATOM 999 C C . LEU A 1 123 ? -24.446 -9.011 58.046 1.00 97.31 123 LEU A C 1
ATOM 1001 O O . LEU A 1 123 ? -24.980 -9.555 59.013 1.00 97.31 123 LEU A O 1
ATOM 1005 N N . ASN A 1 124 ? -23.533 -8.049 58.202 1.00 97.62 124 ASN A N 1
ATOM 1006 C CA . ASN A 1 124 ? -23.200 -7.487 59.511 1.00 97.62 124 ASN A CA 1
ATOM 1007 C C . ASN A 1 124 ? -24.381 -6.712 60.105 1.00 97.62 124 ASN A C 1
ATOM 1009 O O . ASN A 1 124 ? -24.676 -6.884 61.290 1.00 97.62 124 ASN A O 1
ATOM 1013 N N . GLU A 1 125 ? -25.075 -5.903 59.302 1.00 97.25 125 GLU A N 1
ATOM 1014 C CA . GLU A 1 125 ? -26.295 -5.203 59.714 1.00 97.25 125 GLU A CA 1
ATOM 1015 C C . GLU A 1 125 ? -27.384 -6.192 60.145 1.00 97.25 125 GLU A C 1
ATOM 1017 O O . GLU A 1 125 ? -27.930 -6.064 61.244 1.00 97.25 125 GLU A O 1
ATOM 1022 N N . GLU A 1 126 ? -27.641 -7.235 59.348 1.00 97.06 126 GLU A N 1
ATOM 1023 C CA . GLU A 1 126 ? -28.578 -8.307 59.700 1.00 97.06 126 GLU A CA 1
ATOM 1024 C C . GLU A 1 126 ? -28.202 -8.979 61.027 1.00 97.06 126 GLU A C 1
ATOM 1026 O O . GLU A 1 126 ? -29.063 -9.200 61.880 1.00 97.06 126 GLU A O 1
ATOM 1031 N N . LEU A 1 127 ? -26.915 -9.259 61.252 1.00 96.38 127 LEU A N 1
ATOM 1032 C CA . LEU A 1 127 ? -26.425 -9.875 62.485 1.00 96.38 127 LEU A CA 1
ATOM 1033 C C . LEU A 1 127 ? -26.636 -8.957 63.700 1.00 96.38 127 LEU A C 1
ATOM 1035 O O . LEU A 1 127 ? -27.044 -9.430 64.766 1.00 96.38 127 LEU A O 1
ATOM 1039 N N . ILE A 1 128 ? -26.394 -7.651 63.553 1.00 96.62 128 ILE A N 1
ATOM 1040 C CA . ILE A 1 128 ? -26.654 -6.651 64.599 1.00 96.62 128 ILE A CA 1
ATOM 1041 C C . ILE A 1 128 ? -28.148 -6.608 64.934 1.00 96.62 128 ILE A C 1
ATOM 1043 O O . ILE A 1 128 ? -28.504 -6.667 66.114 1.00 96.62 128 ILE A O 1
ATOM 1047 N N . ILE A 1 129 ? -29.015 -6.557 63.920 1.00 96.25 129 ILE A N 1
ATOM 1048 C CA . ILE A 1 129 ? -30.472 -6.565 64.097 1.00 96.25 129 ILE A CA 1
ATOM 1049 C C . ILE A 1 129 ? -30.911 -7.848 64.809 1.00 96.25 129 ILE A C 1
ATOM 1051 O O . ILE A 1 129 ? -31.660 -7.787 65.780 1.00 96.25 129 ILE A O 1
ATOM 1055 N N . LEU A 1 130 ? -30.399 -9.009 64.394 1.00 96.25 130 LEU A N 1
ATOM 1056 C CA . LEU A 1 130 ? -30.753 -10.294 64.993 1.00 96.25 130 LEU A CA 1
ATOM 1057 C C . LEU A 1 130 ? -30.314 -10.386 66.462 1.00 96.25 130 LEU A C 1
ATOM 1059 O O . LEU A 1 130 ? -31.065 -10.880 67.302 1.00 96.25 130 LEU A O 1
ATOM 1063 N N . ARG A 1 131 ? -29.116 -9.883 66.795 1.00 95.31 131 ARG A N 1
ATOM 1064 C CA . ARG A 1 131 ? -28.633 -9.810 68.185 1.00 95.31 131 ARG A CA 1
ATOM 1065 C C . ARG A 1 131 ? -29.499 -8.898 69.036 1.00 95.31 131 ARG A C 1
ATOM 1067 O O . ARG A 1 131 ? -29.852 -9.286 70.145 1.00 95.31 131 ARG A O 1
ATOM 1074 N N . ARG A 1 132 ? -29.847 -7.720 68.516 1.00 95.94 132 ARG A N 1
ATOM 1075 C CA . ARG A 1 132 ? -30.733 -6.778 69.198 1.00 95.94 132 ARG A CA 1
ATOM 1076 C C . ARG A 1 132 ? -32.104 -7.404 69.452 1.00 95.94 132 ARG A C 1
ATOM 1078 O O . ARG A 1 132 ? -32.571 -7.370 70.584 1.00 95.94 132 ARG A O 1
ATOM 1085 N N . ASN A 1 133 ? -32.703 -8.024 68.436 1.00 94.69 133 ASN A N 1
ATOM 1086 C CA . ASN A 1 133 ? -33.987 -8.712 68.569 1.00 94.69 133 ASN A CA 1
ATOM 1087 C C . ASN A 1 133 ? -33.912 -9.829 69.615 1.00 94.69 133 ASN A C 1
ATOM 1089 O O . ASN A 1 133 ? -34.795 -9.941 70.455 1.00 94.69 133 ASN A O 1
ATOM 1093 N N . HIS A 1 134 ? -32.836 -10.622 69.616 1.00 93.50 134 HIS A N 1
ATOM 1094 C CA . HIS A 1 134 ? -32.642 -11.666 70.619 1.00 93.50 134 HIS A CA 1
ATOM 1095 C C . HIS A 1 134 ? -32.484 -11.099 72.037 1.00 93.50 134 HIS A C 1
ATOM 1097 O O . HIS A 1 134 ? -33.014 -11.664 72.989 1.00 93.50 134 HIS A O 1
ATOM 1103 N N . GLU A 1 135 ? -31.763 -9.990 72.204 1.00 93.50 135 GLU A N 1
ATOM 1104 C CA . GLU A 1 135 ? -31.611 -9.324 73.499 1.00 93.50 135 GLU A CA 1
ATOM 1105 C C . GLU A 1 135 ? -32.948 -8.758 74.003 1.00 93.50 135 GLU A C 1
ATOM 1107 O O . GLU A 1 135 ? -33.294 -8.949 75.171 1.00 93.50 135 GLU A O 1
ATOM 1112 N N . GLU A 1 136 ? -33.736 -8.148 73.113 1.00 90.69 136 GLU A N 1
ATOM 1113 C CA . GLU A 1 136 ? -35.104 -7.702 73.389 1.00 90.69 136 GLU A CA 1
ATOM 1114 C C . GLU A 1 136 ? -36.007 -8.893 73.776 1.00 90.69 136 GLU A C 1
ATOM 1116 O O . GLU A 1 136 ? -36.630 -8.856 74.839 1.00 90.69 136 GLU A O 1
ATOM 1121 N N . GLU A 1 137 ? -36.008 -9.996 73.020 1.00 89.56 137 GLU A N 1
ATOM 1122 C CA . GLU A 1 137 ? -36.767 -11.216 73.349 1.00 89.56 137 GLU A CA 1
ATOM 1123 C C . GLU A 1 137 ? -36.331 -11.848 74.676 1.00 89.56 137 GLU A C 1
ATOM 1125 O O . GLU A 1 137 ? -37.173 -12.244 75.479 1.00 89.56 137 GLU A O 1
ATOM 1130 N N . MET A 1 138 ? -35.030 -11.915 74.960 1.00 85.69 138 MET A N 1
ATOM 1131 C CA . MET A 1 138 ? -34.514 -12.435 76.229 1.00 85.69 138 MET A CA 1
ATOM 1132 C C . MET A 1 138 ? -34.861 -11.518 77.403 1.00 85.69 138 MET A C 1
ATOM 1134 O O . MET A 1 138 ? -35.088 -12.008 78.512 1.00 85.69 138 MET A O 1
ATOM 1138 N N . SER A 1 139 ? -34.912 -10.200 77.187 1.00 83.81 139 SER A N 1
ATOM 1139 C CA . SER A 1 139 ? -35.378 -9.241 78.191 1.00 83.81 139 SER A CA 1
ATOM 1140 C C . SER A 1 139 ? -36.872 -9.413 78.484 1.00 83.81 139 SER A C 1
ATOM 1142 O O . SER A 1 139 ? -37.255 -9.442 79.655 1.00 83.81 139 SER A O 1
ATOM 1144 N N . LEU A 1 140 ? -37.692 -9.636 77.449 1.00 82.12 140 LEU A N 1
ATOM 1145 C CA . LEU A 1 140 ? -39.119 -9.935 77.572 1.00 82.12 140 LEU A CA 1
ATOM 1146 C C . LEU A 1 140 ? -39.331 -11.277 78.279 1.00 82.12 140 LEU A C 1
ATOM 1148 O O . LEU A 1 140 ? -40.035 -11.334 79.281 1.00 82.12 140 LEU A O 1
ATOM 1152 N N . ALA A 1 141 ? -38.631 -12.329 77.856 1.00 76.81 141 ALA A N 1
ATOM 1153 C CA . ALA A 1 141 ? -38.701 -13.652 78.468 1.00 76.81 141 ALA A CA 1
ATOM 1154 C C . ALA A 1 141 ? -38.179 -13.667 79.917 1.00 76.81 141 ALA A C 1
ATOM 1156 O O . ALA A 1 141 ? -38.702 -14.407 80.745 1.00 76.81 141 ALA A O 1
ATOM 1157 N N . ARG A 1 142 ? -37.184 -12.838 80.278 1.00 71.00 142 ARG A N 1
ATOM 1158 C CA . ARG A 1 142 ? -36.785 -12.622 81.686 1.00 71.00 142 ARG A CA 1
ATOM 1159 C C . ARG A 1 142 ? -37.830 -11.837 82.471 1.00 71.00 142 ARG A C 1
ATOM 1161 O O . ARG A 1 142 ? -38.036 -12.142 83.645 1.00 71.00 142 ARG A O 1
ATOM 1168 N N . GLY A 1 143 ? -38.477 -10.857 81.842 1.00 63.88 143 GLY A N 1
ATOM 1169 C CA . GLY A 1 143 ? -39.627 -10.151 82.405 1.00 63.88 143 GLY A CA 1
ATOM 1170 C C . GLY A 1 143 ? -40.797 -11.096 82.692 1.00 63.88 143 GLY A C 1
ATOM 1171 O O . GLY A 1 143 ? -41.431 -10.986 83.737 1.00 63.88 143 GLY A O 1
ATOM 1172 N N . GLU A 1 144 ? -41.014 -12.087 81.827 1.00 56.59 144 GLU A N 1
ATOM 1173 C CA . GLU A 1 144 ? -42.053 -13.109 81.986 1.00 56.59 144 GLU A CA 1
ATOM 1174 C C . GLU A 1 144 ? -41.641 -14.250 82.939 1.00 56.59 144 GLU A C 1
ATOM 1176 O O . GLU A 1 144 ? -42.474 -14.751 83.690 1.00 56.59 144 GLU A O 1
ATOM 1181 N N . ALA A 1 145 ? -40.354 -14.613 83.011 1.00 49.75 145 ALA A N 1
ATOM 1182 C CA . ALA A 1 145 ? -39.842 -15.656 83.912 1.00 49.75 145 ALA A CA 1
ATOM 1183 C C . ALA A 1 145 ? -39.696 -15.209 85.384 1.00 49.75 145 ALA A C 1
ATOM 1185 O O . ALA A 1 145 ? -39.543 -16.053 86.268 1.00 49.75 145 ALA A O 1
ATOM 1186 N N . GLY A 1 146 ? -39.745 -13.902 85.666 1.00 47.56 146 GLY A N 1
ATOM 1187 C CA . GLY A 1 146 ? -39.752 -13.335 87.023 1.00 47.56 146 GLY A CA 1
ATOM 1188 C C . GLY A 1 146 ? -41.124 -12.854 87.509 1.00 47.56 146 GLY A C 1
ATOM 1189 O O . GLY A 1 146 ? -41.233 -12.352 88.628 1.00 47.56 146 GLY A O 1
ATOM 1190 N N . GLY A 1 147 ? -42.169 -12.983 86.691 1.00 44.38 147 GLY A N 1
ATOM 1191 C CA . GLY A 1 147 ? -43.492 -12.444 86.976 1.00 44.38 147 GLY A CA 1
ATOM 1192 C C . GLY A 1 147 ? -44.455 -13.497 87.505 1.00 44.38 147 GLY A C 1
ATOM 1193 O O . GLY A 1 147 ? -45.297 -13.998 86.764 1.00 44.38 147 GLY A O 1
ATOM 1194 N N . GLN A 1 148 ? -44.421 -13.778 88.810 1.00 39.38 148 GLN A N 1
ATOM 1195 C CA . GLN A 1 148 ? -45.650 -14.207 89.474 1.00 39.38 148 GLN A CA 1
ATOM 1196 C C . GLN A 1 148 ? -46.618 -13.024 89.371 1.00 39.38 148 GLN A C 1
ATOM 1198 O O . GLN A 1 148 ? -46.473 -12.033 90.086 1.00 39.38 148 GLN A O 1
ATOM 1203 N N . VAL A 1 149 ? -47.561 -13.103 88.430 1.00 41.47 149 VAL A N 1
ATOM 1204 C CA . VAL A 1 149 ? -48.656 -12.143 88.277 1.00 41.47 149 VAL A CA 1
ATOM 1205 C C . VAL A 1 149 ? -49.510 -12.217 89.540 1.00 41.47 149 VAL A C 1
ATOM 1207 O O . VAL A 1 149 ? -50.437 -13.015 89.651 1.00 41.47 149 VAL A O 1
ATOM 1210 N N . ASN A 1 150 ? -49.147 -11.403 90.527 1.00 34.75 150 ASN A N 1
ATOM 1211 C CA . ASN A 1 150 ? -49.998 -11.051 91.644 1.00 34.75 150 ASN A CA 1
ATOM 1212 C C . ASN A 1 150 ? -50.591 -9.678 91.330 1.00 34.75 150 ASN A C 1
ATOM 1214 O O . ASN A 1 150 ? -49.914 -8.651 91.383 1.00 34.75 150 ASN A O 1
ATOM 1218 N N . VAL A 1 151 ? -51.858 -9.693 90.929 1.00 45.66 151 VAL A N 1
ATOM 1219 C CA . VAL A 1 151 ? -52.673 -8.505 90.693 1.00 45.66 151 VAL A CA 1
ATOM 1220 C C . VAL A 1 151 ? -53.022 -7.911 92.058 1.00 45.66 151 VAL A C 1
ATOM 1222 O O . VAL A 1 151 ? -53.998 -8.314 92.684 1.00 45.66 151 VAL A O 1
ATOM 1225 N N . CYS A 1 152 ? -52.220 -6.959 92.533 1.00 36.03 152 CYS A N 1
ATOM 1226 C CA . CYS A 1 152 ? -52.603 -6.083 93.637 1.00 36.03 152 CYS A CA 1
ATOM 1227 C C . CYS A 1 152 ? -53.112 -4.766 93.056 1.00 36.03 152 CYS A C 1
ATOM 1229 O O . CYS A 1 152 ? -52.357 -3.940 92.550 1.00 36.03 152 CYS A O 1
ATOM 1231 N N . VAL A 1 153 ? -54.431 -4.625 93.116 1.00 41.19 153 VAL A N 1
ATOM 1232 C CA . VAL A 1 153 ? -55.184 -3.415 92.815 1.00 41.19 153 VAL A CA 1
ATOM 1233 C C . VAL A 1 153 ? -54.857 -2.382 93.894 1.00 41.19 153 VAL A C 1
ATOM 1235 O O . VAL A 1 153 ? -55.370 -2.487 95.006 1.00 41.19 153 VAL A O 1
ATOM 1238 N N . ASP A 1 154 ? -54.009 -1.402 93.585 1.00 37.38 154 ASP A N 1
ATOM 1239 C CA . ASP A 1 154 ? -53.957 -0.154 94.347 1.00 37.38 154 ASP A CA 1
ATOM 1240 C C . ASP A 1 154 ? -54.815 0.875 93.610 1.00 37.38 154 ASP A C 1
ATOM 1242 O O . ASP A 1 154 ? -54.464 1.385 92.542 1.00 37.38 154 ASP A O 1
ATOM 1246 N N . ALA A 1 155 ? -56.019 1.081 94.138 1.00 35.94 155 ALA A N 1
ATOM 1247 C CA . ALA A 1 155 ? -56.982 2.035 93.624 1.00 35.94 155 ALA A CA 1
ATOM 1248 C C . ALA A 1 155 ? -56.532 3.452 94.001 1.00 35.94 155 ALA A C 1
ATOM 1250 O O . ALA A 1 155 ? -57.000 4.041 94.976 1.00 35.94 155 ALA A O 1
ATOM 1251 N N . ALA A 1 156 ? -55.632 4.006 93.189 1.00 50.78 156 ALA A N 1
ATOM 1252 C CA . ALA A 1 156 ? -55.473 5.446 93.073 1.00 50.78 156 ALA A CA 1
ATOM 1253 C C . ALA A 1 156 ? -56.840 6.078 92.702 1.00 50.78 156 ALA A C 1
ATOM 1255 O O . ALA A 1 156 ? -57.650 5.446 92.014 1.00 50.78 156 ALA A O 1
ATOM 1256 N N . PRO A 1 157 ? -57.138 7.287 93.207 1.00 53.66 157 PRO A N 1
ATOM 1257 C CA . PRO A 1 157 ? -58.490 7.836 93.307 1.00 53.66 157 PRO A CA 1
ATOM 1258 C C . PRO A 1 157 ? -59.182 7.892 91.946 1.00 53.66 157 PRO A C 1
ATOM 1260 O O . PRO A 1 157 ? -58.551 8.259 90.962 1.00 53.66 157 PRO A O 1
ATOM 1263 N N . SER A 1 158 ? -60.471 7.525 91.930 1.00 55.25 158 SER A N 1
ATOM 1264 C CA . SER A 1 158 ? -61.362 7.395 90.766 1.00 55.25 158 SER A CA 1
ATOM 1265 C C . SER A 1 158 ? -60.985 8.307 89.597 1.00 55.25 158 SER A C 1
ATOM 1267 O O . SER A 1 158 ? -61.453 9.443 89.498 1.00 55.25 158 SER A O 1
ATOM 1269 N N . MET A 1 159 ? -60.136 7.788 88.714 1.00 60.62 159 MET A N 1
ATOM 1270 C CA . MET A 1 159 ? -59.877 8.392 87.422 1.00 60.62 159 MET A CA 1
ATOM 1271 C C . MET A 1 159 ? -61.067 8.036 86.544 1.00 60.62 159 MET A C 1
ATOM 1273 O O . MET A 1 159 ? -61.496 6.880 86.512 1.00 60.62 159 MET A O 1
ATOM 1277 N N . ASP A 1 160 ? -61.654 9.045 85.914 1.00 64.12 160 ASP A N 1
ATOM 1278 C CA . ASP A 1 160 ? -62.856 8.906 85.108 1.00 64.12 160 ASP A CA 1
ATOM 1279 C C . ASP A 1 160 ? -62.599 7.889 83.983 1.00 64.12 160 ASP A C 1
ATOM 1281 O O . ASP A 1 160 ? -61.912 8.166 83.001 1.00 64.12 160 ASP A O 1
ATOM 1285 N N . LEU A 1 161 ? -63.097 6.660 84.159 1.00 71.12 161 LEU A N 1
ATOM 1286 C CA . LEU A 1 161 ? -62.874 5.538 83.241 1.00 71.12 161 LEU A CA 1
ATOM 1287 C C . LEU A 1 161 ? -63.355 5.880 81.824 1.00 71.12 161 LEU A C 1
ATOM 1289 O O . LEU A 1 161 ? -62.826 5.370 80.834 1.00 71.12 161 LEU A O 1
ATOM 1293 N N . MET A 1 162 ? -64.342 6.774 81.730 1.00 73.50 162 MET A N 1
ATOM 1294 C CA . MET A 1 162 ? -64.826 7.306 80.469 1.00 73.50 162 MET A CA 1
ATOM 1295 C C . MET A 1 162 ? -63.763 8.173 79.791 1.00 73.50 162 MET A C 1
ATOM 1297 O O . MET A 1 162 ? -63.524 8.004 78.596 1.00 73.50 162 MET A O 1
ATOM 1301 N N . GLN A 1 163 ? -63.070 9.032 80.542 1.00 77.94 163 GLN A N 1
ATOM 1302 C CA . GLN A 1 163 ? -61.969 9.844 80.029 1.00 77.94 163 GLN A CA 1
ATOM 1303 C C . GLN A 1 163 ? -60.795 8.965 79.572 1.00 77.94 163 GLN A C 1
ATOM 1305 O O . GLN A 1 163 ? -60.347 9.107 78.438 1.00 77.94 163 GLN A O 1
ATOM 1310 N N . ALA A 1 164 ? -60.381 7.978 80.373 1.00 82.81 164 ALA A N 1
ATOM 1311 C CA . ALA A 1 164 ? -59.291 7.066 80.011 1.00 82.81 164 ALA A CA 1
ATOM 1312 C C . ALA A 1 164 ? -59.604 6.219 78.759 1.00 82.81 164 ALA A C 1
ATOM 1314 O O . ALA A 1 164 ? -58.756 6.068 77.881 1.00 82.81 164 ALA A O 1
ATOM 1315 N N . MET A 1 165 ? -60.832 5.700 78.614 1.00 81.50 165 MET A N 1
ATOM 1316 C CA . MET A 1 165 ? -61.225 4.985 77.387 1.00 81.50 165 MET A CA 1
ATOM 1317 C C . MET A 1 165 ? -61.308 5.895 76.163 1.00 81.50 165 MET A C 1
ATOM 1319 O O . MET A 1 165 ? -61.027 5.452 75.047 1.00 81.50 165 MET A O 1
ATOM 1323 N N . THR A 1 166 ? -61.687 7.158 76.358 1.00 85.00 166 THR A N 1
ATOM 1324 C CA . THR A 1 166 ? -61.728 8.145 75.275 1.00 85.00 166 THR A CA 1
ATOM 1325 C C . THR A 1 166 ? -60.313 8.523 74.838 1.00 85.00 166 THR A C 1
ATOM 1327 O O . THR A 1 166 ? -60.044 8.544 73.642 1.00 85.00 166 THR A O 1
ATOM 1330 N N . GLU A 1 167 ? -59.385 8.707 75.780 1.00 87.19 167 GLU A N 1
ATOM 1331 C CA . GLU A 1 167 ? -57.963 8.954 75.508 1.00 87.19 167 GLU A CA 1
ATOM 1332 C C . GLU A 1 167 ? -57.296 7.767 74.798 1.00 87.19 167 GLU A C 1
ATOM 1334 O O . GLU A 1 167 ? -56.580 7.964 73.819 1.00 87.19 167 GLU A O 1
ATOM 1339 N N . ILE A 1 168 ? -57.584 6.525 75.210 1.00 88.06 168 ILE A N 1
ATOM 1340 C CA . ILE A 1 168 ? -57.079 5.322 74.529 1.00 88.06 168 ILE A CA 1
ATOM 1341 C C . ILE A 1 168 ? -57.622 5.241 73.096 1.00 88.06 168 ILE A C 1
ATOM 1343 O O . ILE A 1 168 ? -56.850 5.002 72.167 1.00 88.06 168 ILE A O 1
ATOM 1347 N N . ARG A 1 169 ? -58.926 5.480 72.881 1.00 89.50 169 ARG A N 1
ATOM 1348 C CA . ARG A 1 169 ? -59.496 5.534 71.521 1.00 89.50 169 ARG A CA 1
ATOM 1349 C C . ARG A 1 169 ? -58.842 6.617 70.680 1.00 89.50 169 ARG A C 1
ATOM 1351 O O . ARG A 1 169 ? -58.433 6.328 69.563 1.00 89.50 169 ARG A O 1
ATOM 1358 N N . GLN A 1 170 ? -58.709 7.824 71.221 1.00 91.19 170 GLN A N 1
ATOM 1359 C CA . GLN A 1 170 ? -58.100 8.948 70.520 1.00 91.19 170 GLN A CA 1
ATOM 1360 C C . GLN A 1 170 ? -56.630 8.667 70.183 1.00 91.19 170 GLN A C 1
ATOM 1362 O O . GLN A 1 170 ? -56.171 9.007 69.093 1.00 91.19 170 GLN A O 1
ATOM 1367 N N . HIS A 1 171 ? -55.894 7.997 71.074 1.00 91.50 171 HIS A N 1
ATOM 1368 C CA . HIS A 1 171 ? -54.524 7.572 70.813 1.00 91.50 171 HIS A CA 1
ATOM 1369 C C . HIS A 1 171 ? -54.465 6.564 69.661 1.00 91.50 171 HIS A C 1
ATOM 1371 O O . HIS A 1 171 ? -53.666 6.758 68.740 1.00 91.50 171 HIS A O 1
ATOM 1377 N N . TYR A 1 172 ? -55.299 5.522 69.681 1.00 92.44 172 TYR A N 1
ATOM 1378 C CA . TYR A 1 172 ? -55.332 4.541 68.598 1.00 92.44 172 TYR A CA 1
ATOM 1379 C C . TYR A 1 172 ? -55.758 5.172 67.278 1.00 92.44 172 TYR A C 1
ATOM 1381 O O . TYR A 1 172 ? -55.094 4.941 66.278 1.00 92.44 172 TYR A O 1
ATOM 1389 N N . GLU A 1 173 ? -56.780 6.026 67.283 1.00 92.31 173 GLU A N 1
ATOM 1390 C CA . GLU A 1 173 ? -57.254 6.734 66.092 1.00 92.31 173 GLU A CA 1
ATOM 1391 C C . GLU A 1 173 ? -56.156 7.634 65.500 1.00 92.31 173 GLU A C 1
ATOM 1393 O O . GLU A 1 173 ? -55.902 7.611 64.295 1.00 92.31 173 GLU A O 1
ATOM 1398 N N . THR A 1 174 ? -55.409 8.339 66.356 1.00 94.31 174 THR A N 1
ATOM 1399 C CA . THR A 1 174 ? -54.264 9.163 65.940 1.00 94.31 174 THR A CA 1
ATOM 1400 C C . THR A 1 174 ? -53.128 8.314 65.368 1.00 94.31 174 THR A C 1
ATOM 1402 O O . THR A 1 174 ? -52.517 8.707 64.378 1.00 94.31 174 THR A O 1
ATOM 1405 N N . VAL A 1 175 ? -52.827 7.157 65.965 1.00 94.06 175 VAL A N 1
ATOM 1406 C CA . VAL A 1 175 ? -51.785 6.242 65.469 1.00 94.06 175 VAL A CA 1
ATOM 1407 C C . VAL A 1 175 ? -52.206 5.601 64.152 1.00 94.06 175 VAL A C 1
ATOM 1409 O O . VAL A 1 175 ? -51.409 5.570 63.222 1.00 94.06 175 VAL A O 1
ATOM 1412 N N . THR A 1 176 ? -53.454 5.152 64.020 1.00 92.75 176 THR A N 1
ATOM 1413 C CA . THR A 1 176 ? -53.958 4.586 62.762 1.00 92.75 176 THR A CA 1
ATOM 1414 C C . THR A 1 176 ? -53.958 5.617 61.643 1.00 92.75 176 THR A C 1
ATOM 1416 O O . THR A 1 176 ? -53.566 5.300 60.525 1.00 92.75 176 THR A O 1
ATOM 1419 N N . GLU A 1 177 ? -54.332 6.862 61.941 1.00 94.25 177 GLU A N 1
ATOM 1420 C CA . GLU A 1 177 ? -54.345 7.945 60.960 1.00 94.25 177 GLU A CA 1
ATOM 1421 C C . GLU A 1 177 ? -52.925 8.382 60.566 1.00 94.25 177 GLU A C 1
ATOM 1423 O O . GLU A 1 177 ? -52.669 8.655 59.392 1.00 94.25 177 GLU A O 1
ATOM 1428 N N . LYS A 1 178 ? -51.980 8.406 61.517 1.00 95.06 178 LYS A N 1
ATOM 1429 C CA . LYS A 1 178 ? -50.553 8.623 61.225 1.00 95.06 178 LYS A CA 1
ATOM 1430 C C . LYS A 1 178 ? -49.985 7.500 60.362 1.00 95.06 178 LYS A C 1
ATOM 1432 O O . LYS A 1 178 ? -49.453 7.793 59.299 1.00 95.06 178 LYS A O 1
ATOM 1437 N N . ASN A 1 179 ? -50.192 6.240 60.746 1.00 93.81 179 ASN A N 1
ATOM 1438 C CA . ASN A 1 179 ? -49.728 5.081 59.982 1.00 93.81 179 ASN A CA 1
ATOM 1439 C C . ASN A 1 179 ? -50.317 5.062 58.565 1.00 93.81 179 ASN A C 1
ATOM 1441 O O . ASN A 1 179 ? -49.605 4.761 57.614 1.00 93.81 179 ASN A O 1
ATOM 1445 N N . ARG A 1 180 ? -51.599 5.421 58.400 1.00 95.19 180 ARG A N 1
ATOM 1446 C CA . ARG A 1 180 ? -52.241 5.532 57.082 1.00 95.19 180 ARG A CA 1
ATOM 1447 C C . ARG A 1 180 ? -51.555 6.586 56.210 1.00 95.19 180 ARG A C 1
ATOM 1449 O O . ARG A 1 180 ? -51.223 6.292 55.067 1.00 95.19 180 ARG A O 1
ATOM 1456 N N . LYS A 1 181 ? -51.310 7.784 56.749 1.00 95.75 181 LYS A N 1
ATOM 1457 C CA . LYS A 1 181 ? -50.626 8.873 56.028 1.00 95.75 181 LYS A CA 1
ATOM 1458 C C . LYS A 1 181 ? -49.172 8.548 55.706 1.00 95.75 181 LYS A C 1
ATOM 1460 O O . LYS A 1 181 ? -48.707 8.869 54.619 1.00 95.75 1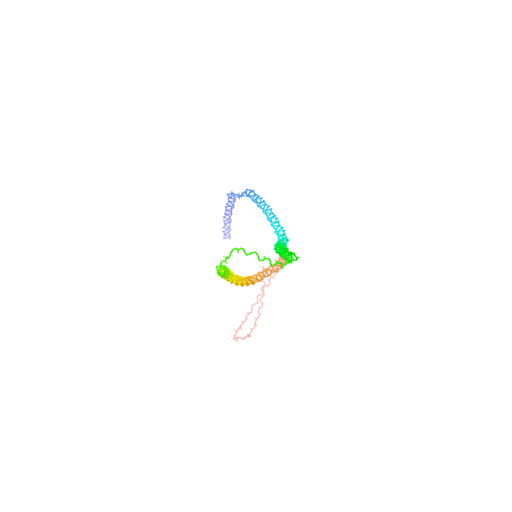81 LYS A O 1
ATOM 1465 N N . GLU A 1 182 ? -48.456 7.928 56.637 1.00 95.19 182 GLU A N 1
ATOM 1466 C CA . GLU A 1 182 ? -47.075 7.489 56.426 1.00 95.19 182 GLU A CA 1
ATOM 1467 C C . GLU A 1 182 ? -47.002 6.423 55.332 1.00 95.19 182 GLU A C 1
ATOM 1469 O O . GLU A 1 182 ? -46.149 6.511 54.452 1.00 95.19 182 GLU A O 1
ATOM 1474 N N . LEU A 1 183 ? -47.941 5.474 55.324 1.00 94.94 183 LEU A N 1
ATOM 1475 C CA . LEU A 1 183 ? -48.034 4.443 54.298 1.00 94.94 183 LEU A CA 1
ATOM 1476 C C . LEU A 1 183 ? -48.397 5.027 52.923 1.00 94.94 183 LEU A C 1
ATOM 1478 O O . LEU A 1 183 ? -47.772 4.664 51.931 1.00 94.94 183 LEU A O 1
ATOM 1482 N N . GLU A 1 184 ? -49.360 5.951 52.856 1.00 95.19 184 GLU A N 1
ATOM 1483 C CA . GLU A 1 184 ? -49.712 6.674 51.623 1.00 95.19 184 GLU A CA 1
ATOM 1484 C C . GLU A 1 184 ? -48.516 7.461 51.076 1.00 95.19 184 GLU A C 1
ATOM 1486 O O . GLU A 1 184 ? -48.153 7.281 49.917 1.00 95.19 184 GLU A O 1
ATOM 1491 N N . SER A 1 185 ? -47.842 8.249 51.917 1.00 95.00 185 SER A N 1
ATOM 1492 C CA . SER A 1 185 ? -46.641 9.005 51.539 1.00 95.00 185 SER A CA 1
ATOM 1493 C C . SER A 1 185 ? -45.500 8.090 51.077 1.00 95.00 185 SER A C 1
ATOM 1495 O O . SER A 1 185 ? -44.809 8.376 50.094 1.00 95.00 185 SER A O 1
ATOM 1497 N N . TRP A 1 186 ? -45.316 6.948 51.747 1.00 96.19 186 TRP A N 1
ATOM 1498 C CA . TRP A 1 186 ? -44.315 5.954 51.368 1.00 96.19 186 TRP A CA 1
ATOM 1499 C C . TRP A 1 186 ? -44.633 5.316 50.011 1.00 96.19 186 TRP A C 1
ATOM 1501 O O . TRP A 1 186 ? -43.746 5.218 49.160 1.00 96.19 186 TRP A O 1
ATOM 1511 N N . TYR A 1 187 ? -45.892 4.939 49.768 1.00 96.19 187 TYR A N 1
ATOM 1512 C CA . TYR A 1 187 ? -46.332 4.416 48.474 1.00 96.19 187 TYR A CA 1
ATOM 1513 C C . TYR A 1 187 ? -46.232 5.461 47.361 1.00 96.19 187 TYR A C 1
ATOM 1515 O O . TYR A 1 187 ? -45.748 5.135 46.278 1.00 96.19 187 TYR A O 1
ATOM 1523 N N . GLU A 1 188 ? -46.635 6.708 47.602 1.00 96.75 188 GLU A N 1
ATOM 1524 C CA . GLU A 1 188 ? -46.483 7.805 46.639 1.00 96.75 188 GLU A CA 1
ATOM 1525 C C . GLU A 1 188 ? -45.009 8.036 46.298 1.00 96.75 188 GLU A C 1
ATOM 1527 O O . GLU A 1 188 ? -44.645 8.082 45.126 1.00 96.75 188 GLU A O 1
ATOM 1532 N N . THR A 1 189 ? -44.130 8.074 47.303 1.00 96.38 189 THR A N 1
ATOM 1533 C CA . THR A 1 189 ? -42.685 8.216 47.080 1.00 96.38 189 THR A CA 1
ATOM 1534 C C . THR A 1 189 ? -42.136 7.039 46.275 1.00 96.38 189 THR A C 1
ATOM 1536 O O . THR A 1 189 ? -41.422 7.244 45.296 1.00 96.38 189 THR A O 1
ATOM 1539 N N . LYS A 1 190 ? -42.490 5.797 46.629 1.00 96.69 190 LYS A N 1
ATOM 1540 C CA . LYS A 1 190 ? -41.973 4.605 45.944 1.00 96.69 190 LYS A CA 1
ATOM 1541 C C . LYS A 1 190 ? -42.501 4.474 44.514 1.00 96.69 190 LYS A C 1
ATOM 1543 O O . LYS A 1 190 ? -41.761 4.065 43.623 1.00 96.69 190 LYS A O 1
ATOM 1548 N N . THR A 1 191 ? -43.761 4.828 44.277 1.00 96.06 191 THR A N 1
ATOM 1549 C CA . THR A 1 191 ? -44.338 4.848 42.924 1.00 96.06 191 THR A CA 1
ATOM 1550 C C . THR A 1 191 ? -43.731 5.964 42.081 1.00 96.06 191 THR A C 1
ATOM 1552 O O . THR A 1 191 ? -43.411 5.722 40.920 1.00 96.06 191 THR A O 1
ATOM 1555 N N . ALA A 1 192 ? -43.475 7.140 42.663 1.00 96.44 192 ALA A N 1
ATOM 1556 C CA . ALA A 1 192 ? -42.773 8.227 41.990 1.00 96.44 192 ALA A CA 1
ATOM 1557 C C . ALA A 1 192 ? -41.332 7.845 41.613 1.00 96.44 192 ALA A C 1
ATOM 1559 O O . ALA A 1 192 ? -40.924 8.109 40.483 1.00 96.44 192 ALA A O 1
ATOM 1560 N N . THR A 1 193 ? -40.571 7.180 42.495 1.00 96.38 193 THR A N 1
ATOM 1561 C CA . THR A 1 193 ? -39.200 6.748 42.159 1.00 96.38 193 THR A CA 1
ATOM 1562 C C . THR A 1 193 ? -39.193 5.699 41.055 1.00 96.38 193 THR A C 1
ATOM 1564 O O . THR A 1 193 ? -38.429 5.832 40.108 1.00 96.38 193 THR A O 1
ATOM 1567 N N . VAL A 1 194 ? -40.081 4.700 41.119 1.00 96.44 194 VAL A N 1
ATOM 1568 C CA . VAL A 1 194 ? -40.200 3.687 40.055 1.00 96.44 194 VAL A CA 1
ATOM 1569 C C . VAL A 1 194 ? -40.617 4.332 38.732 1.00 96.44 194 VAL A C 1
ATOM 1571 O O . VAL A 1 194 ? -40.070 3.999 37.686 1.00 96.44 194 VAL A O 1
ATOM 1574 N N . GLN A 1 195 ? -41.548 5.288 38.755 1.00 96.44 195 GLN A N 1
ATOM 1575 C CA . GLN A 1 195 ? -41.957 5.998 37.546 1.00 96.44 195 GLN A CA 1
ATOM 1576 C C . GLN A 1 195 ? -40.801 6.811 36.948 1.00 96.44 195 GLN A C 1
ATOM 1578 O O . GLN A 1 195 ? -40.625 6.804 35.730 1.00 96.44 195 GLN A O 1
ATOM 1583 N N . GLN A 1 196 ? -39.998 7.472 37.787 1.00 96.81 196 GLN A N 1
ATOM 1584 C CA . GLN A 1 196 ? -38.800 8.192 37.355 1.00 96.81 196 GLN A CA 1
ATOM 1585 C C . GLN A 1 196 ? -37.771 7.236 36.733 1.00 96.81 196 GLN A C 1
ATOM 1587 O O . GLN A 1 196 ? -37.267 7.524 35.652 1.00 96.81 196 GLN A O 1
ATOM 1592 N N . GLU A 1 197 ? -37.511 6.089 37.367 1.00 96.50 197 GLU A N 1
ATOM 1593 C CA . GLU A 1 197 ? -36.600 5.055 36.854 1.00 96.50 197 GLU A CA 1
ATOM 1594 C C . GLU A 1 197 ? -37.062 4.502 35.498 1.00 96.50 197 GLU A C 1
ATOM 1596 O O . GLU A 1 197 ? -36.254 4.317 34.591 1.00 96.50 197 GLU A O 1
ATOM 1601 N N . VAL A 1 198 ? -38.368 4.278 35.321 1.00 97.00 198 VAL A N 1
ATOM 1602 C CA . VAL A 1 198 ? -38.933 3.828 34.039 1.00 97.00 198 VAL A CA 1
ATOM 1603 C C . VAL A 1 198 ? -38.743 4.883 32.949 1.00 97.00 198 VAL A C 1
ATOM 1605 O O . VAL A 1 198 ? -38.438 4.529 31.810 1.00 97.00 198 VAL A O 1
ATOM 1608 N N . VAL A 1 199 ? -38.908 6.170 33.272 1.00 97.44 199 VAL A N 1
ATOM 1609 C CA . VAL A 1 199 ? -38.672 7.263 32.315 1.00 97.44 199 VAL A CA 1
ATOM 1610 C C . VAL A 1 199 ? -37.200 7.311 31.914 1.00 97.44 199 VAL A C 1
ATOM 1612 O O . VAL A 1 199 ? -36.918 7.286 30.719 1.00 97.44 199 VAL A O 1
ATOM 1615 N N . THR A 1 200 ? -36.271 7.282 32.874 1.00 96.81 200 THR A N 1
ATOM 1616 C CA . THR A 1 200 ? -34.829 7.311 32.576 1.00 96.81 200 THR A CA 1
ATOM 1617 C C . THR A 1 200 ? -34.397 6.090 31.770 1.00 96.81 200 THR A C 1
ATOM 1619 O O . THR A 1 200 ? -33.712 6.230 30.765 1.00 96.81 200 THR A O 1
ATOM 1622 N N . GLN A 1 201 ? -34.876 4.892 32.126 1.00 96.81 201 GLN A N 1
ATOM 1623 C CA . GLN A 1 201 ? -34.585 3.677 31.359 1.00 96.81 201 GLN A CA 1
ATOM 1624 C C . GLN A 1 201 ? -35.132 3.747 29.929 1.00 96.81 201 GLN A C 1
ATOM 1626 O O . GLN A 1 201 ? -34.498 3.251 28.999 1.00 96.81 201 GLN A O 1
ATOM 1631 N N . ASN A 1 202 ? -36.307 4.348 29.726 1.00 97.69 202 ASN A N 1
ATOM 1632 C CA . ASN A 1 202 ? -36.877 4.517 28.391 1.00 97.69 202 ASN A CA 1
ATOM 1633 C C . ASN A 1 202 ? -36.073 5.529 27.559 1.00 97.69 202 ASN A C 1
ATOM 1635 O O . ASN A 1 202 ? -35.787 5.265 26.392 1.00 97.69 202 ASN A O 1
ATOM 1639 N N . GLU A 1 203 ? -35.649 6.641 28.163 1.00 97.38 203 GLU A N 1
ATOM 1640 C CA . GLU A 1 203 ? -34.758 7.618 27.527 1.00 97.38 203 GLU A CA 1
ATOM 1641 C C . GLU A 1 203 ? -33.419 6.981 27.130 1.00 97.38 203 GLU A C 1
ATOM 1643 O O . GLU A 1 203 ? -33.006 7.101 25.975 1.00 97.38 203 GLU A O 1
ATOM 1648 N N . ASP A 1 204 ? -32.792 6.217 28.026 1.00 95.50 204 ASP A N 1
ATOM 1649 C CA . ASP A 1 204 ? -31.542 5.500 27.754 1.00 95.50 204 ASP A CA 1
ATOM 1650 C C . ASP A 1 204 ? -31.703 4.473 26.623 1.00 95.50 204 ASP A C 1
ATOM 1652 O O . ASP A 1 204 ? -30.881 4.404 25.703 1.00 95.50 204 ASP A O 1
ATOM 1656 N N . LEU A 1 205 ? -32.800 3.707 26.628 1.00 97.31 205 LEU A N 1
ATOM 1657 C CA . LEU A 1 205 ? -33.125 2.772 25.547 1.00 97.31 205 LEU A CA 1
ATOM 1658 C C . LEU A 1 205 ? -33.359 3.494 24.216 1.00 97.31 205 LEU A C 1
ATOM 1660 O O . LEU A 1 205 ? -32.947 2.998 23.162 1.00 97.31 205 LEU A O 1
ATOM 1664 N N . GLN A 1 206 ? -34.017 4.653 24.235 1.00 97.62 206 GLN A N 1
ATOM 1665 C CA . GLN A 1 206 ? -34.247 5.455 23.040 1.00 97.62 206 GLN A CA 1
ATOM 1666 C C . GLN A 1 206 ? -32.930 6.011 22.484 1.00 97.62 206 GLN A C 1
ATOM 1668 O O . GLN A 1 206 ? -32.708 5.898 21.275 1.00 97.62 206 GLN A O 1
ATOM 1673 N N . ASN A 1 207 ? -32.055 6.529 23.348 1.00 97.06 207 ASN A N 1
ATOM 1674 C CA . ASN A 1 207 ? -30.732 7.040 22.990 1.00 97.06 207 ASN A CA 1
ATOM 1675 C C . ASN A 1 207 ? -29.854 5.930 22.393 1.00 97.06 207 ASN A C 1
ATOM 1677 O O . ASN A 1 207 ? -29.343 6.066 21.279 1.00 97.06 207 ASN A O 1
ATOM 1681 N N . SER A 1 208 ? -29.785 4.771 23.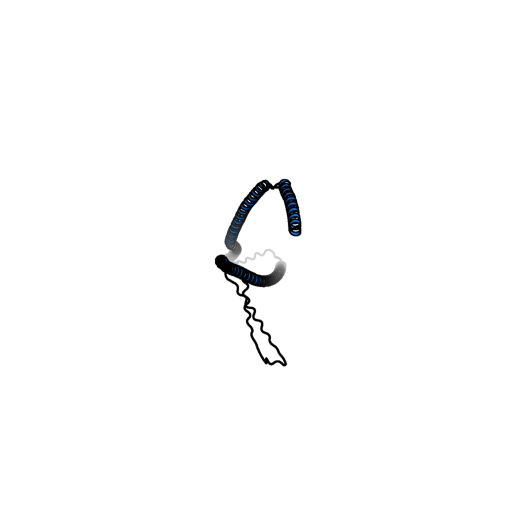054 1.00 96.00 208 SER A N 1
ATOM 1682 C CA . SER A 1 208 ? -29.062 3.601 22.539 1.00 96.00 208 SER A CA 1
ATOM 1683 C C . SER A 1 208 ? -29.613 3.144 21.181 1.00 96.00 208 SER A C 1
ATOM 1685 O O . SER A 1 208 ? -28.865 2.835 20.250 1.00 96.00 208 SER A O 1
ATOM 1687 N N . ARG A 1 209 ? -30.940 3.168 21.002 1.00 97.56 209 ARG A N 1
ATOM 1688 C CA . ARG A 1 209 ? -31.570 2.831 19.720 1.00 97.56 209 ARG A CA 1
ATOM 1689 C C . ARG A 1 209 ? -31.223 3.830 18.615 1.00 97.56 209 ARG A C 1
ATOM 1691 O O . ARG A 1 209 ? -31.106 3.413 17.459 1.00 97.56 209 ARG A O 1
ATOM 1698 N N . THR A 1 210 ? -31.112 5.123 18.916 1.00 97.19 210 THR A N 1
ATOM 1699 C CA . THR A 1 210 ? -30.679 6.125 17.932 1.00 97.19 210 THR A CA 1
ATOM 1700 C C . THR A 1 210 ? -29.208 5.959 17.574 1.00 97.19 210 THR A C 1
ATOM 1702 O O . THR A 1 210 ? -28.899 5.912 16.385 1.00 97.19 210 THR A O 1
ATOM 1705 N N . GLU A 1 211 ? -28.336 5.725 18.555 1.00 96.56 211 GLU A N 1
ATOM 1706 C CA . GLU A 1 211 ? -26.909 5.463 18.327 1.00 96.56 211 GLU A CA 1
ATOM 1707 C C . GLU A 1 211 ? -26.692 4.215 17.463 1.00 96.56 211 GLU A C 1
ATOM 1709 O O . GLU A 1 211 ? -25.949 4.252 16.483 1.00 96.56 211 GLU A O 1
ATOM 1714 N N . LEU A 1 212 ? -27.411 3.120 17.741 1.00 96.94 212 LEU A N 1
ATOM 1715 C CA . LEU A 1 212 ? -27.350 1.906 16.920 1.00 96.94 212 LEU A CA 1
ATOM 1716 C C . LEU A 1 212 ? -27.789 2.157 15.472 1.00 96.94 212 LEU A C 1
ATOM 1718 O O . LEU A 1 212 ? -27.198 1.604 14.541 1.00 96.94 212 LEU A O 1
ATOM 1722 N N . LYS A 1 213 ? -28.813 2.991 15.253 1.00 97.38 213 LYS A N 1
ATOM 1723 C CA . LYS A 1 213 ? -29.251 3.363 13.899 1.00 97.38 213 LYS A CA 1
ATOM 1724 C C . LYS A 1 213 ? -28.203 4.208 13.183 1.00 97.38 213 LYS A C 1
ATOM 1726 O O . LYS A 1 213 ? -27.930 3.951 12.013 1.00 97.38 213 LYS A O 1
ATOM 1731 N N . GLU A 1 214 ? -27.608 5.184 13.858 1.00 96.75 214 GLU A N 1
ATOM 1732 C CA . GLU A 1 214 ? -26.536 6.009 13.295 1.00 96.75 214 GLU A CA 1
ATOM 1733 C C . GLU A 1 214 ? -25.302 5.169 12.958 1.00 96.75 214 GLU A C 1
ATOM 1735 O O . GLU A 1 214 ? -24.752 5.286 11.860 1.00 96.75 214 GLU A O 1
ATOM 1740 N N . LEU A 1 215 ? -24.917 4.244 13.840 1.00 95.06 215 LEU A N 1
ATOM 1741 C CA . LEU A 1 215 ? -23.812 3.322 13.597 1.00 95.06 215 LEU A CA 1
ATOM 1742 C C . LEU A 1 215 ? -24.108 2.384 12.417 1.00 95.06 215 LEU A C 1
ATOM 1744 O O . LEU A 1 215 ? -23.256 2.168 11.559 1.00 95.06 215 LEU A O 1
ATOM 1748 N N . THR A 1 216 ? -25.340 1.885 12.307 1.00 96.12 216 THR A N 1
ATOM 1749 C CA . THR A 1 216 ? -25.755 1.051 11.168 1.00 96.12 216 THR A CA 1
ATOM 1750 C C . THR A 1 216 ? -25.727 1.843 9.857 1.00 96.12 216 THR A C 1
ATOM 1752 O O . THR A 1 216 ? -25.209 1.357 8.853 1.00 96.12 216 THR A O 1
ATOM 1755 N N . ASN A 1 217 ? -26.221 3.085 9.859 1.00 95.06 217 ASN A N 1
ATOM 1756 C CA . ASN A 1 217 ? -26.204 3.959 8.684 1.00 95.06 217 ASN A CA 1
ATOM 1757 C C . ASN A 1 217 ? -24.773 4.323 8.261 1.00 95.06 217 ASN A C 1
ATOM 1759 O O . ASN A 1 217 ? -24.461 4.346 7.069 1.00 95.06 217 ASN A O 1
ATOM 1763 N N . THR A 1 218 ? -23.885 4.600 9.219 1.00 94.88 218 THR A N 1
ATOM 1764 C CA . THR A 1 218 ? -22.477 4.904 8.924 1.00 94.88 218 THR A CA 1
ATOM 1765 C C . THR A 1 218 ? -21.738 3.683 8.388 1.00 94.88 218 THR A C 1
ATOM 1767 O O . THR A 1 218 ? -20.990 3.828 7.421 1.00 94.88 218 THR A O 1
ATOM 1770 N N . LEU A 1 219 ? -22.001 2.488 8.928 1.00 94.06 219 LEU A N 1
ATOM 1771 C CA . LEU A 1 219 ? -21.477 1.225 8.404 1.00 94.06 219 LEU A CA 1
ATOM 1772 C C . LEU A 1 219 ? -21.933 1.002 6.961 1.00 94.06 219 LEU A C 1
ATOM 1774 O O . LEU A 1 219 ? -21.096 0.774 6.092 1.00 94.06 219 LEU A O 1
ATOM 1778 N N . GLN A 1 220 ? -23.232 1.137 6.676 1.00 94.81 220 GLN A N 1
ATOM 1779 C CA . GLN A 1 220 ? -23.759 0.991 5.315 1.00 94.81 220 GLN A CA 1
ATOM 1780 C C . GLN A 1 220 ? -23.126 1.994 4.345 1.00 94.81 220 GLN A C 1
ATOM 1782 O O . GLN A 1 220 ? -22.710 1.610 3.254 1.00 94.81 220 GLN A O 1
ATOM 1787 N N . ARG A 1 221 ? -22.983 3.263 4.748 1.00 95.25 221 ARG A N 1
ATOM 1788 C CA . ARG A 1 221 ? -22.304 4.286 3.940 1.00 95.25 221 ARG A CA 1
ATOM 1789 C C . ARG A 1 221 ? -20.852 3.908 3.646 1.00 95.25 221 ARG A C 1
ATOM 1791 O O . ARG A 1 221 ? -20.426 4.003 2.501 1.00 95.25 221 ARG A O 1
ATOM 1798 N N . LEU A 1 222 ? -20.103 3.477 4.663 1.00 88.12 222 LEU A N 1
ATOM 1799 C CA . LEU A 1 222 ? -18.709 3.047 4.508 1.00 88.12 222 LEU A CA 1
ATOM 1800 C C . LEU A 1 222 ? -18.590 1.801 3.626 1.00 88.12 222 LEU A C 1
ATOM 1802 O O . LEU A 1 222 ? -17.645 1.692 2.853 1.00 88.12 222 LEU A O 1
ATOM 1806 N N . GLN A 1 223 ? -19.547 0.880 3.704 1.00 92.88 223 GLN A N 1
ATOM 1807 C CA . GLN A 1 223 ? -19.568 -0.314 2.867 1.00 92.88 223 GLN A CA 1
ATOM 1808 C C . GLN A 1 223 ? -19.857 0.012 1.397 1.00 92.88 223 GLN A C 1
ATOM 1810 O O . GLN A 1 223 ? -19.220 -0.561 0.515 1.00 92.88 223 GLN A O 1
ATOM 1815 N N . ILE A 1 224 ? -20.762 0.958 1.131 1.00 94.69 224 ILE A N 1
ATOM 1816 C CA . ILE A 1 224 ? -20.999 1.471 -0.225 1.00 94.69 224 ILE A CA 1
ATOM 1817 C C . ILE A 1 224 ? -19.734 2.152 -0.750 1.00 94.69 224 ILE A C 1
ATOM 1819 O O . ILE A 1 224 ? -19.314 1.843 -1.859 1.00 94.69 224 ILE A O 1
ATOM 1823 N N . GLU A 1 225 ? -19.092 3.009 0.048 1.00 93.25 225 GLU A N 1
ATOM 1824 C CA . GLU A 1 225 ? -17.837 3.664 -0.342 1.00 93.25 225 GLU A CA 1
ATOM 1825 C C . GLU A 1 225 ? -16.726 2.641 -0.624 1.00 93.25 225 GLU A C 1
ATOM 1827 O O . GLU A 1 225 ? -16.004 2.737 -1.609 1.00 93.25 225 GLU A O 1
ATOM 1832 N N . LEU A 1 226 ? -16.611 1.589 0.189 1.00 90.38 226 LEU A N 1
ATOM 1833 C CA . LEU A 1 226 ? -15.659 0.514 -0.079 1.00 90.38 226 LEU A CA 1
ATOM 1834 C C . LEU A 1 226 ? -15.946 -0.164 -1.427 1.00 90.38 226 LEU A C 1
ATOM 1836 O O . LEU A 1 226 ? -15.022 -0.411 -2.203 1.00 90.38 226 LEU A O 1
ATOM 1840 N N . GLN A 1 227 ? -17.215 -0.450 -1.720 1.00 93.06 227 GLN A N 1
ATOM 1841 C CA . GLN A 1 227 ? -17.624 -1.087 -2.970 1.00 93.06 227 GLN A CA 1
ATOM 1842 C C . GLN A 1 227 ? -17.395 -0.178 -4.189 1.00 93.06 227 GLN A C 1
ATOM 1844 O O . GLN A 1 227 ? -16.959 -0.661 -5.240 1.00 93.06 227 GLN A O 1
ATOM 1849 N N . THR A 1 228 ? -17.651 1.128 -4.076 1.00 92.44 228 THR A N 1
ATOM 1850 C CA . THR A 1 228 ? -17.386 2.089 -5.158 1.00 92.44 228 THR A CA 1
ATOM 1851 C C . THR A 1 228 ? -15.889 2.203 -5.427 1.00 92.44 228 THR A C 1
ATOM 1853 O O . THR A 1 228 ? -15.483 2.118 -6.584 1.00 92.44 228 THR A O 1
ATOM 1856 N N . GLN A 1 229 ? -15.057 2.285 -4.384 1.00 89.06 229 GLN A N 1
ATOM 1857 C CA . GLN A 1 229 ? -13.598 2.327 -4.526 1.00 89.06 229 GLN A CA 1
ATOM 1858 C C . GLN A 1 229 ? -13.031 1.033 -5.126 1.00 89.06 229 GLN A C 1
ATOM 1860 O O . GLN A 1 229 ? -12.154 1.079 -5.987 1.00 89.06 229 GLN A O 1
ATOM 1865 N N . GLN A 1 230 ? -13.554 -0.134 -4.736 1.00 90.94 230 GLN A N 1
ATOM 1866 C CA . GLN A 1 230 ? -13.177 -1.413 -5.351 1.00 90.94 230 GLN A CA 1
ATOM 1867 C C . GLN A 1 230 ? -13.540 -1.467 -6.839 1.00 90.94 230 GLN A C 1
ATOM 1869 O O . GLN A 1 230 ? -12.735 -1.929 -7.649 1.00 90.94 230 GLN A O 1
ATOM 1874 N N . SER A 1 231 ? -14.724 -0.965 -7.200 1.00 92.69 231 SER A N 1
ATOM 1875 C CA . SER A 1 231 ? -15.171 -0.889 -8.595 1.00 92.69 231 SER A CA 1
ATOM 1876 C C . SER A 1 231 ? -14.293 0.070 -9.405 1.00 92.69 231 SER A C 1
ATOM 1878 O O . SER A 1 231 ? -13.869 -0.273 -10.505 1.00 92.69 231 SER A O 1
ATOM 1880 N N . MET A 1 232 ? -13.952 1.231 -8.834 1.00 92.19 232 MET A N 1
ATOM 1881 C CA . MET A 1 232 ? -13.050 2.208 -9.450 1.00 92.19 232 MET A CA 1
ATOM 1882 C C . MET A 1 232 ? -11.654 1.621 -9.673 1.00 92.19 232 MET A C 1
ATOM 1884 O O . MET A 1 232 ? -11.102 1.751 -10.761 1.00 92.19 232 MET A O 1
ATOM 1888 N N . ARG A 1 233 ? -11.100 0.921 -8.674 1.00 92.50 233 ARG A N 1
ATOM 1889 C CA . ARG A 1 233 ? -9.807 0.240 -8.807 1.00 92.50 233 ARG A CA 1
ATOM 1890 C C . ARG A 1 233 ? -9.836 -0.786 -9.937 1.00 92.50 233 ARG A C 1
ATOM 1892 O O . ARG A 1 233 ? -8.972 -0.750 -10.798 1.00 92.50 233 ARG A O 1
ATOM 1899 N N . SER A 1 234 ? -10.855 -1.647 -9.969 1.00 90.56 234 SER A N 1
ATOM 1900 C CA . SER A 1 234 ? -10.995 -2.653 -11.029 1.00 90.56 234 SER A CA 1
ATOM 1901 C C . SER A 1 234 ? -11.122 -2.030 -12.420 1.00 90.56 234 SER A C 1
ATOM 1903 O O . SER A 1 234 ? -10.643 -2.615 -13.387 1.00 90.56 234 SER A O 1
ATOM 1905 N N . HIS A 1 235 ? -11.779 -0.875 -12.533 1.00 92.19 235 HIS A N 1
ATOM 1906 C CA . HIS A 1 235 ? -11.890 -0.151 -13.794 1.00 92.19 235 HIS A CA 1
ATOM 1907 C C . HIS A 1 235 ? -10.537 0.417 -14.241 1.00 92.19 235 HIS A C 1
ATOM 1909 O O . HIS A 1 235 ? -10.144 0.182 -15.379 1.00 92.19 235 HIS A O 1
ATOM 1915 N N . LEU A 1 236 ? -9.808 1.085 -13.341 1.00 92.69 236 LEU A N 1
ATOM 1916 C CA . LEU A 1 236 ? -8.478 1.634 -13.628 1.00 92.69 236 LEU A CA 1
ATOM 1917 C C . LEU A 1 236 ? -7.454 0.543 -13.965 1.00 92.69 236 LEU A C 1
ATOM 1919 O O . LEU A 1 236 ? -6.653 0.726 -14.877 1.00 92.69 236 LEU A O 1
ATOM 1923 N N . ASP A 1 237 ? -7.492 -0.592 -13.263 1.00 92.62 237 ASP A N 1
ATOM 1924 C CA . ASP A 1 237 ? -6.638 -1.747 -13.561 1.00 92.62 237 ASP A CA 1
ATOM 1925 C C . ASP A 1 237 ? -6.926 -2.283 -14.977 1.00 92.62 237 ASP A C 1
ATOM 1927 O O . ASP A 1 237 ? -5.996 -2.573 -15.729 1.00 92.62 237 ASP A O 1
ATOM 1931 N N . GLY A 1 238 ? -8.204 -2.342 -15.374 1.00 93.38 238 GLY A N 1
ATOM 1932 C CA . GLY A 1 238 ? -8.608 -2.736 -16.726 1.00 93.38 238 GLY A CA 1
ATOM 1933 C C . GLY A 1 238 ? -8.162 -1.748 -17.809 1.00 93.38 238 GLY A C 1
ATOM 1934 O O . GLY A 1 238 ? -7.644 -2.167 -18.842 1.00 93.38 238 GLY A O 1
ATOM 1935 N N . GLU A 1 239 ? -8.296 -0.439 -17.574 1.00 95.31 239 GLU A N 1
ATOM 1936 C CA . GLU A 1 239 ? -7.789 0.587 -18.501 1.00 95.31 239 GLU A CA 1
ATOM 1937 C C . GLU A 1 239 ? -6.258 0.535 -18.626 1.00 95.31 239 GLU A C 1
ATOM 1939 O O . GLU A 1 239 ? -5.700 0.715 -19.714 1.00 95.31 239 GLU A O 1
ATOM 1944 N N . LEU A 1 240 ? -5.553 0.259 -17.526 1.00 93.88 240 LEU A N 1
ATOM 1945 C CA . LEU A 1 240 ? -4.106 0.079 -17.539 1.00 93.88 240 LEU A CA 1
ATOM 1946 C C . LEU A 1 240 ? -3.708 -1.147 -18.370 1.00 93.88 240 LEU A C 1
ATOM 1948 O O . LEU A 1 240 ? -2.803 -1.046 -19.196 1.00 93.88 240 LEU A O 1
ATOM 1952 N N . GLU A 1 241 ? -4.386 -2.279 -18.193 1.00 94.56 241 GLU A N 1
ATOM 1953 C CA . G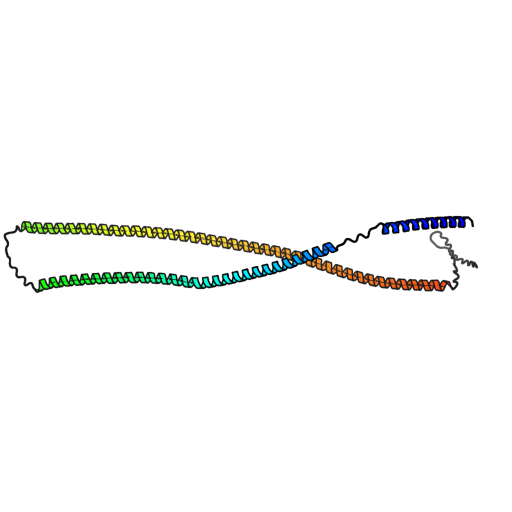LU A 1 241 ? -4.125 -3.493 -18.971 1.00 94.56 241 GLU A CA 1
ATOM 1954 C C . GLU A 1 241 ? -4.410 -3.277 -20.467 1.00 94.56 241 GLU A C 1
ATOM 1956 O O . GLU A 1 241 ? -3.576 -3.613 -21.309 1.00 94.56 241 GLU A O 1
ATOM 1961 N N . GLU A 1 242 ? -5.530 -2.634 -20.814 1.00 97.19 242 GLU A N 1
ATOM 1962 C CA . GLU A 1 242 ? -5.880 -2.320 -22.205 1.00 97.19 242 GLU A CA 1
ATOM 1963 C C . GLU A 1 242 ? -4.855 -1.376 -22.851 1.00 97.19 242 GLU A C 1
ATOM 1965 O O . GLU A 1 242 ? -4.407 -1.597 -23.982 1.00 97.19 242 GLU A O 1
ATOM 1970 N N . THR A 1 243 ? -4.437 -0.329 -22.133 1.00 94.69 243 THR A N 1
ATOM 1971 C CA . THR A 1 243 ? -3.435 0.620 -22.638 1.00 94.69 243 THR A CA 1
ATOM 1972 C C . THR A 1 243 ? -2.070 -0.042 -22.803 1.00 94.69 243 THR A C 1
ATOM 1974 O O . THR A 1 243 ? -1.430 0.146 -23.840 1.00 94.69 243 THR A O 1
ATOM 1977 N N . GLN A 1 244 ? -1.635 -0.862 -21.842 1.00 95.62 244 GLN A N 1
ATOM 1978 C CA . GLN A 1 244 ? -0.403 -1.644 -21.944 1.00 95.62 244 GLN A CA 1
ATOM 1979 C C . GLN A 1 244 ? -0.444 -2.616 -23.125 1.00 95.62 244 GLN A C 1
ATOM 1981 O O . GLN A 1 244 ? 0.512 -2.650 -23.901 1.00 95.62 244 GLN A O 1
ATOM 1986 N N . ALA A 1 245 ? -1.545 -3.348 -23.312 1.00 95.69 245 ALA A N 1
ATOM 1987 C CA . ALA A 1 245 ? -1.722 -4.257 -24.442 1.00 95.69 245 ALA A CA 1
ATOM 1988 C C . ALA A 1 245 ? -1.644 -3.507 -25.779 1.00 95.69 245 ALA A C 1
ATOM 1990 O O . ALA A 1 245 ? -0.887 -3.893 -26.671 1.00 95.69 245 ALA A O 1
ATOM 1991 N N . ARG A 1 246 ? -2.337 -2.367 -25.895 1.00 97.88 246 ARG A N 1
ATOM 1992 C CA . ARG A 1 246 ? -2.308 -1.527 -27.099 1.00 97.88 246 ARG A CA 1
ATOM 1993 C C . ARG A 1 246 ? -0.901 -1.023 -27.428 1.00 97.88 246 ARG A C 1
ATOM 1995 O O . ARG A 1 246 ? -0.497 -1.055 -28.592 1.00 97.88 246 ARG A O 1
ATOM 2002 N N . TYR A 1 247 ? -0.154 -0.541 -26.434 1.00 96.56 247 TYR A N 1
ATOM 2003 C CA . TYR A 1 247 ? 1.227 -0.100 -26.649 1.00 96.56 247 TYR A CA 1
ATOM 2004 C C . TYR A 1 247 ? 2.169 -1.273 -26.939 1.00 96.56 247 TYR A C 1
ATOM 2006 O O . TYR A 1 247 ? 3.060 -1.128 -27.776 1.00 96.56 247 TYR A O 1
ATOM 2014 N N . GLY A 1 248 ? 1.946 -2.435 -26.321 1.00 97.94 248 GLY A N 1
ATOM 2015 C CA . GLY A 1 248 ? 2.657 -3.676 -26.626 1.00 97.94 248 GLY A CA 1
ATOM 2016 C C . GLY A 1 248 ? 2.489 -4.088 -28.088 1.00 97.94 248 GLY A C 1
ATOM 2017 O O . GLY A 1 248 ? 3.481 -4.322 -28.778 1.00 97.94 248 GLY A O 1
ATOM 2018 N N . ASP A 1 249 ? 1.259 -4.063 -28.602 1.00 97.56 249 ASP A N 1
ATOM 2019 C CA . ASP A 1 249 ? 0.959 -4.339 -30.010 1.00 97.56 249 ASP A CA 1
ATOM 2020 C C . ASP A 1 249 ? 1.608 -3.321 -30.954 1.00 97.56 249 ASP A C 1
ATOM 2022 O O . ASP A 1 249 ? 2.139 -3.681 -32.009 1.00 97.56 249 ASP A O 1
ATOM 2026 N N . GLN A 1 250 ? 1.579 -2.034 -30.597 1.00 98.12 250 GLN A N 1
ATOM 2027 C CA . GLN A 1 250 ? 2.223 -0.990 -31.392 1.00 98.12 250 GLN A CA 1
ATOM 2028 C C . GLN A 1 250 ? 3.743 -1.181 -31.438 1.00 98.12 250 GLN A C 1
ATOM 2030 O O . GLN A 1 250 ? 4.341 -1.066 -32.511 1.00 98.12 250 GLN A O 1
ATOM 2035 N N . LEU A 1 251 ? 4.362 -1.510 -30.303 1.00 98.06 251 LEU A N 1
ATOM 2036 C CA . LEU A 1 251 ? 5.791 -1.789 -30.220 1.00 98.06 251 LEU A CA 1
ATOM 2037 C C . LEU A 1 251 ? 6.159 -3.036 -31.028 1.00 98.06 251 LEU A C 1
ATOM 2039 O O . LEU A 1 251 ? 7.120 -2.996 -31.790 1.00 98.06 251 LEU A O 1
ATOM 2043 N N . ALA A 1 252 ? 5.367 -4.107 -30.937 1.00 97.94 252 ALA A N 1
ATOM 2044 C CA . ALA A 1 252 ? 5.574 -5.323 -31.718 1.00 97.94 252 ALA A CA 1
ATOM 2045 C C . ALA A 1 252 ? 5.501 -5.048 -33.229 1.00 97.94 252 ALA A C 1
ATOM 2047 O O . ALA A 1 252 ? 6.356 -5.507 -33.987 1.00 97.94 252 ALA A O 1
ATOM 2048 N N . ARG A 1 253 ? 4.532 -4.238 -33.679 1.00 98.25 253 ARG A N 1
ATOM 2049 C CA . ARG A 1 253 ? 4.435 -3.813 -35.087 1.00 98.25 253 ARG A CA 1
ATOM 2050 C C . ARG A 1 253 ? 5.661 -3.021 -35.530 1.00 98.25 253 ARG A C 1
ATOM 2052 O O . ARG A 1 253 ? 6.204 -3.302 -36.596 1.00 98.25 253 ARG A O 1
ATOM 2059 N N . LEU A 1 254 ? 6.110 -2.057 -34.724 1.00 97.62 254 LEU A N 1
ATOM 2060 C CA . LEU A 1 254 ? 7.320 -1.287 -35.021 1.00 97.62 254 LEU A CA 1
ATOM 2061 C C . LEU A 1 254 ? 8.556 -2.192 -35.066 1.00 97.62 254 LEU A C 1
ATOM 2063 O O . LEU A 1 254 ? 9.343 -2.087 -36.005 1.00 97.62 254 LEU A O 1
ATOM 2067 N N . GLN A 1 255 ? 8.683 -3.137 -34.136 1.00 98.06 255 GLN A N 1
ATOM 2068 C CA . GLN A 1 255 ? 9.778 -4.103 -34.123 1.00 98.06 255 GLN A CA 1
ATOM 2069 C C . GLN A 1 255 ? 9.822 -4.918 -35.419 1.00 98.06 255 GLN A C 1
ATOM 2071 O O . GLN A 1 255 ? 10.888 -5.041 -36.011 1.00 98.06 255 GLN A O 1
ATOM 2076 N N . VAL A 1 256 ? 8.671 -5.395 -35.912 1.00 98.38 256 VAL A N 1
ATOM 2077 C CA . VAL A 1 256 ? 8.589 -6.113 -37.197 1.00 98.38 256 VAL A CA 1
ATOM 2078 C C . VAL A 1 256 ? 9.081 -5.242 -38.358 1.00 98.38 256 VAL A C 1
ATOM 2080 O O . VAL A 1 256 ? 9.829 -5.717 -39.216 1.00 98.38 256 VAL A O 1
ATOM 2083 N N . THR A 1 257 ? 8.711 -3.956 -38.387 1.00 98.38 257 THR A N 1
ATOM 2084 C CA . THR A 1 257 ? 9.191 -3.039 -39.436 1.00 98.38 257 THR A CA 1
ATOM 2085 C C . THR A 1 257 ? 10.696 -2.805 -39.362 1.00 98.38 257 THR A C 1
ATOM 2087 O O . THR A 1 257 ? 11.357 -2.824 -40.398 1.00 98.38 257 THR A O 1
ATOM 2090 N N . VAL A 1 258 ? 11.251 -2.656 -38.155 1.00 98.25 258 VAL A N 1
ATOM 2091 C CA . VAL A 1 258 ? 12.696 -2.500 -37.945 1.00 98.25 258 VAL A CA 1
ATOM 2092 C C . VAL A 1 258 ? 13.430 -3.748 -38.421 1.00 98.25 258 VAL A C 1
ATOM 2094 O O . VAL A 1 258 ? 14.320 -3.631 -39.257 1.00 98.25 258 VAL A O 1
ATOM 2097 N N . THR A 1 259 ? 12.998 -4.939 -37.999 1.00 98.38 259 THR A N 1
ATOM 2098 C CA . THR A 1 259 ? 13.642 -6.197 -38.406 1.00 98.38 259 THR A CA 1
ATOM 2099 C C . THR A 1 259 ? 13.588 -6.414 -39.917 1.00 98.38 259 THR A C 1
ATOM 2101 O O . THR A 1 259 ? 14.555 -6.883 -40.509 1.00 98.38 259 THR A O 1
ATOM 2104 N N . SER A 1 260 ? 12.487 -6.023 -40.573 1.00 98.44 260 SER A N 1
ATOM 2105 C CA . SER A 1 260 ? 12.371 -6.122 -42.032 1.00 98.44 260 SER A CA 1
ATOM 2106 C C . SER A 1 260 ? 13.319 -5.157 -42.751 1.00 98.44 260 SER A C 1
ATOM 2108 O O . SER A 1 260 ? 13.936 -5.529 -43.748 1.00 98.44 260 SER A O 1
ATOM 2110 N N . LEU A 1 261 ? 13.480 -3.930 -42.244 1.00 98.19 261 LEU A N 1
ATOM 2111 C CA . LEU A 1 261 ? 14.436 -2.965 -42.795 1.00 98.19 261 LEU A CA 1
ATOM 2112 C C . LEU A 1 261 ? 15.890 -3.399 -42.565 1.00 98.19 261 LEU A C 1
ATOM 2114 O O . LEU A 1 261 ? 16.715 -3.252 -43.465 1.00 98.19 261 LEU A O 1
ATOM 2118 N N . GLU A 1 262 ? 16.207 -3.962 -41.400 1.00 97.81 262 GLU A N 1
ATOM 2119 C CA . GLU A 1 262 ? 17.524 -4.540 -41.107 1.00 97.81 262 GLU A CA 1
ATOM 2120 C C . GLU A 1 262 ? 17.853 -5.701 -42.054 1.00 97.81 262 GLU A C 1
ATOM 2122 O O . GLU A 1 262 ? 18.964 -5.773 -42.586 1.00 97.81 262 GLU A O 1
ATOM 2127 N N . GLU A 1 263 ? 16.880 -6.573 -42.331 1.00 98.00 263 GLU A N 1
ATOM 2128 C CA . GLU A 1 263 ? 17.028 -7.666 -43.294 1.00 98.00 263 GLU A CA 1
ATOM 2129 C C . GLU A 1 263 ? 17.262 -7.137 -44.717 1.00 98.00 263 GLU A C 1
ATOM 2131 O O . GLU A 1 263 ? 18.203 -7.571 -45.388 1.00 98.00 263 GLU A O 1
ATOM 2136 N N . GLN A 1 264 ? 16.483 -6.144 -45.159 1.00 98.25 264 GLN A N 1
ATOM 2137 C CA . GLN A 1 264 ? 16.687 -5.494 -46.458 1.00 98.25 264 GLN A CA 1
ATOM 2138 C C . GLN A 1 264 ? 18.076 -4.852 -46.560 1.00 98.25 264 GLN A C 1
ATOM 2140 O O . GLN A 1 264 ? 18.767 -5.025 -47.566 1.00 98.25 264 GLN A O 1
ATOM 2145 N N . LEU A 1 265 ? 18.526 -4.144 -45.518 1.00 98.06 265 LEU A N 1
ATOM 2146 C CA . LEU A 1 265 ? 19.870 -3.566 -45.471 1.00 98.06 265 LEU A CA 1
ATOM 2147 C C . LEU A 1 265 ? 20.943 -4.651 -45.562 1.00 98.06 265 LEU A C 1
ATOM 2149 O O . LEU A 1 265 ? 21.890 -4.501 -46.334 1.00 98.06 265 LEU A O 1
ATOM 2153 N N . SER A 1 266 ? 20.804 -5.747 -44.818 1.00 97.88 266 SER A N 1
ATOM 2154 C CA . SER A 1 266 ? 21.726 -6.886 -44.884 1.00 97.88 266 SER A CA 1
ATOM 2155 C C . SER A 1 266 ? 21.794 -7.473 -46.300 1.00 97.88 266 SER A C 1
ATOM 2157 O O . SER A 1 266 ? 22.883 -7.682 -46.844 1.00 97.88 266 SER A O 1
ATOM 2159 N N . GLN A 1 267 ? 20.641 -7.632 -46.953 1.00 98.19 267 GLN A N 1
ATOM 2160 C CA . GLN A 1 267 ? 20.558 -8.103 -48.333 1.00 98.19 267 GLN A CA 1
ATOM 2161 C C . GLN A 1 267 ? 21.252 -7.147 -49.316 1.00 98.19 267 GLN A C 1
ATOM 2163 O O . GLN A 1 267 ? 22.009 -7.597 -50.177 1.00 98.19 267 GLN A O 1
ATOM 2168 N N . PHE A 1 268 ? 21.065 -5.830 -49.179 1.00 97.94 268 PHE A N 1
ATOM 2169 C CA . PHE A 1 268 ? 21.771 -4.847 -50.008 1.00 97.94 268 PHE A CA 1
ATOM 2170 C C . PHE A 1 268 ? 23.288 -4.911 -49.819 1.00 97.94 268 PHE A C 1
ATOM 2172 O O . PHE A 1 268 ? 24.019 -4.896 -50.810 1.00 97.94 268 PHE A O 1
ATOM 2179 N N . HIS A 1 269 ? 23.776 -5.039 -48.582 1.00 97.94 269 HIS A N 1
ATOM 2180 C CA . HIS A 1 269 ? 25.209 -5.198 -48.320 1.00 97.94 269 HIS A CA 1
ATOM 2181 C C . HIS A 1 269 ? 25.765 -6.476 -48.961 1.00 97.94 269 HIS A C 1
ATOM 2183 O O . HIS A 1 269 ? 26.831 -6.435 -49.581 1.00 97.94 269 HIS A O 1
ATOM 2189 N N . ALA A 1 270 ? 25.036 -7.592 -48.870 1.00 97.94 270 ALA A N 1
ATOM 2190 C CA . ALA A 1 270 ? 25.416 -8.846 -49.514 1.00 97.94 270 ALA A CA 1
ATOM 2191 C C . ALA A 1 270 ? 25.472 -8.710 -51.046 1.00 97.94 270 ALA A C 1
ATOM 2193 O O . ALA A 1 270 ? 26.451 -9.134 -51.664 1.00 97.94 270 ALA A O 1
ATOM 2194 N N . ASN A 1 271 ? 24.479 -8.051 -51.650 1.00 98.12 271 ASN A N 1
ATOM 2195 C CA . ASN A 1 271 ? 24.433 -7.791 -53.090 1.00 98.12 271 ASN A CA 1
ATOM 2196 C C . ASN A 1 271 ? 25.580 -6.880 -53.548 1.00 98.12 271 ASN A C 1
ATOM 2198 O O . ASN A 1 271 ? 26.224 -7.167 -54.553 1.00 98.12 271 ASN A O 1
ATOM 2202 N N . ILE A 1 272 ? 25.890 -5.813 -52.802 1.00 97.75 272 ILE A N 1
ATOM 2203 C CA . ILE A 1 272 ? 27.028 -4.926 -53.095 1.00 97.75 272 ILE A CA 1
ATOM 2204 C C . ILE A 1 272 ? 28.343 -5.704 -53.023 1.00 97.75 272 ILE A C 1
ATOM 2206 O O . ILE A 1 272 ? 29.182 -5.577 -53.915 1.00 97.75 272 ILE A O 1
ATOM 2210 N N . ALA A 1 273 ? 28.523 -6.532 -51.991 1.00 97.38 273 ALA A N 1
ATOM 2211 C CA . ALA A 1 273 ? 29.707 -7.371 -51.860 1.00 97.38 273 ALA A CA 1
ATOM 2212 C C . ALA A 1 273 ? 29.824 -8.380 -53.014 1.00 97.38 273 ALA A C 1
ATOM 2214 O O . ALA A 1 273 ? 30.926 -8.608 -53.507 1.00 97.38 273 ALA A O 1
ATOM 2215 N N . ASN A 1 274 ? 28.708 -8.961 -53.467 1.00 97.69 274 ASN A N 1
ATOM 2216 C CA . ASN A 1 274 ? 28.693 -9.859 -54.618 1.00 97.69 274 ASN A CA 1
ATOM 2217 C C . ASN A 1 274 ? 29.053 -9.131 -55.920 1.00 97.69 274 ASN A C 1
ATOM 2219 O O . ASN A 1 274 ? 30.001 -9.529 -56.589 1.00 97.69 274 ASN A O 1
ATOM 2223 N N . ASN A 1 275 ? 28.386 -8.012 -56.213 1.00 97.50 275 ASN A N 1
ATOM 2224 C CA . ASN A 1 275 ? 28.675 -7.188 -57.387 1.00 97.50 275 ASN A CA 1
ATOM 2225 C C . ASN A 1 275 ? 30.142 -6.752 -57.409 1.00 97.50 275 ASN A C 1
ATOM 2227 O O . ASN A 1 275 ? 30.786 -6.805 -58.450 1.00 97.50 275 ASN A O 1
ATOM 2231 N N . LYS A 1 276 ? 30.701 -6.354 -56.258 1.00 97.94 276 LYS A N 1
ATOM 2232 C CA . LYS A 1 276 ? 32.120 -6.001 -56.146 1.00 97.94 276 LYS A CA 1
ATOM 2233 C C . LYS A 1 276 ? 33.028 -7.159 -56.576 1.00 97.94 276 LYS A C 1
ATOM 2235 O O . LYS A 1 276 ? 33.942 -6.926 -57.360 1.00 97.94 276 LYS A O 1
ATOM 2240 N N . ARG A 1 277 ? 32.758 -8.388 -56.116 1.00 97.62 277 ARG A N 1
ATOM 2241 C CA . ARG A 1 277 ? 33.523 -9.574 -56.542 1.00 97.62 277 ARG A CA 1
ATOM 2242 C C . ARG A 1 277 ? 33.383 -9.823 -58.040 1.00 97.62 277 ARG A C 1
ATOM 2244 O O . ARG A 1 277 ? 34.381 -10.070 -58.704 1.00 97.62 277 ARG A O 1
ATOM 2251 N N . GLU A 1 278 ? 32.175 -9.720 -58.587 1.00 97.56 278 GLU A N 1
ATOM 2252 C CA . GLU A 1 278 ? 31.946 -9.882 -60.028 1.00 97.56 278 GLU A CA 1
ATOM 2253 C C . GLU A 1 278 ? 32.726 -8.838 -60.843 1.00 97.56 278 GLU A C 1
ATOM 2255 O O . GLU A 1 278 ? 33.417 -9.196 -61.798 1.00 97.56 278 GLU A O 1
ATOM 2260 N N . TYR A 1 279 ? 32.721 -7.568 -60.425 1.00 97.75 279 TYR A N 1
ATOM 2261 C CA . TYR A 1 279 ? 33.524 -6.516 -61.056 1.00 97.75 279 TYR A CA 1
ATOM 2262 C C . TYR A 1 279 ? 35.029 -6.788 -60.974 1.00 97.75 279 TYR A C 1
ATOM 2264 O O . TYR A 1 279 ? 35.729 -6.579 -61.962 1.00 97.75 279 TYR A O 1
ATOM 2272 N N . GLU A 1 280 ? 35.532 -7.270 -59.836 1.00 97.38 280 GLU A N 1
ATOM 2273 C CA . GLU A 1 280 ? 36.939 -7.660 -59.684 1.00 97.38 280 GLU A CA 1
ATOM 2274 C C . GLU A 1 280 ? 37.308 -8.795 -60.653 1.00 97.38 280 GLU A C 1
ATOM 2276 O O . GLU A 1 280 ? 38.325 -8.703 -61.340 1.00 97.38 280 GLU A O 1
ATOM 2281 N N . THR A 1 281 ? 36.456 -9.818 -60.792 1.00 97.12 281 THR A N 1
ATOM 2282 C CA . THR A 1 281 ? 36.691 -10.908 -61.757 1.00 97.12 281 THR A CA 1
ATOM 2283 C C . THR A 1 281 ? 36.639 -10.434 -63.208 1.00 97.12 281 THR A C 1
ATOM 2285 O O . THR A 1 281 ? 37.466 -10.841 -64.022 1.00 97.12 281 THR A O 1
ATOM 2288 N N . LEU A 1 282 ? 35.705 -9.542 -63.548 1.00 97.75 282 LEU A N 1
ATOM 2289 C CA . LEU A 1 282 ? 35.600 -8.986 -64.893 1.00 97.75 282 LEU A CA 1
ATOM 2290 C C . LEU A 1 282 ? 36.814 -8.116 -65.227 1.00 97.75 282 LEU A C 1
ATOM 2292 O O . LEU A 1 282 ? 37.300 -8.151 -66.357 1.00 97.75 282 LEU A O 1
ATOM 2296 N N . LEU A 1 283 ? 37.315 -7.357 -64.250 1.00 97.62 283 LEU A N 1
ATOM 2297 C CA . LEU A 1 283 ? 38.529 -6.568 -64.402 1.00 97.62 283 LEU A CA 1
ATOM 2298 C C . LEU A 1 283 ? 39.741 -7.467 -64.669 1.00 97.62 283 LEU A C 1
ATOM 2300 O O . LEU A 1 283 ? 40.502 -7.154 -65.576 1.00 97.62 283 LEU A O 1
ATOM 2304 N N . ASP A 1 284 ? 39.884 -8.585 -63.953 1.00 97.56 284 ASP A N 1
ATOM 2305 C CA . ASP A 1 284 ? 40.959 -9.566 -64.179 1.00 97.56 284 ASP A CA 1
ATOM 2306 C C . ASP A 1 284 ? 40.884 -10.218 -65.575 1.00 97.56 284 ASP A C 1
ATOM 2308 O O . ASP A 1 284 ? 41.880 -10.348 -66.288 1.00 97.56 284 ASP A O 1
ATOM 2312 N N . VAL A 1 285 ? 39.679 -10.557 -66.044 1.00 97.38 285 VAL A N 1
ATOM 2313 C CA . VAL A 1 285 ? 39.494 -11.054 -67.418 1.00 97.38 285 VAL A CA 1
ATOM 2314 C C . VAL A 1 285 ? 39.840 -9.975 -68.446 1.00 97.38 285 VAL A C 1
ATOM 2316 O O . VAL A 1 285 ? 40.512 -10.258 -69.439 1.00 97.38 285 VAL A O 1
ATOM 2319 N N . LYS A 1 286 ? 39.404 -8.732 -68.218 1.00 97.44 286 LYS A N 1
ATOM 2320 C CA . LYS A 1 286 ? 39.677 -7.595 -69.103 1.00 97.44 286 LYS A CA 1
ATOM 2321 C C . LYS A 1 286 ? 41.175 -7.318 -69.193 1.00 97.44 286 LYS A C 1
ATOM 2323 O O . LYS A 1 286 ? 41.684 -7.186 -70.302 1.00 97.44 286 LYS A O 1
ATOM 2328 N N . THR A 1 287 ? 41.886 -7.279 -68.066 1.00 96.62 287 THR A N 1
ATOM 2329 C CA . THR A 1 287 ? 43.342 -7.097 -68.070 1.00 96.62 287 THR A CA 1
ATOM 2330 C C . THR A 1 287 ? 44.015 -8.243 -68.818 1.00 96.62 287 THR A C 1
ATOM 2332 O O . THR A 1 287 ? 44.873 -7.971 -69.653 1.00 96.62 287 THR A O 1
ATOM 2335 N N . ARG A 1 288 ? 43.609 -9.507 -68.626 1.00 97.38 288 ARG A N 1
ATOM 2336 C CA . ARG A 1 288 ? 44.165 -10.642 -69.388 1.00 97.38 288 ARG A CA 1
ATOM 2337 C C . ARG A 1 288 ? 43.968 -10.493 -70.899 1.00 97.38 288 ARG A C 1
ATOM 2339 O O . ARG A 1 288 ? 44.927 -10.642 -71.651 1.00 97.38 288 ARG A O 1
ATOM 2346 N N . LEU A 1 289 ? 42.760 -10.142 -71.342 1.00 96.81 289 LEU A N 1
ATOM 2347 C CA . LEU A 1 289 ? 42.467 -9.907 -72.760 1.00 96.81 289 LEU A CA 1
ATOM 2348 C C . LEU A 1 289 ? 43.261 -8.723 -73.332 1.00 96.81 289 LEU A C 1
ATOM 2350 O O . LEU A 1 289 ? 43.717 -8.786 -74.469 1.00 96.81 289 LEU A O 1
ATOM 2354 N N . GLU A 1 290 ? 43.468 -7.654 -72.560 1.00 96.38 290 GLU A N 1
ATOM 2355 C CA . GLU A 1 290 ? 44.312 -6.527 -72.976 1.00 96.38 290 GLU A CA 1
ATOM 2356 C C . GLU A 1 290 ? 45.771 -6.956 -73.203 1.00 96.38 290 GLU A C 1
ATOM 2358 O O . GLU A 1 290 ? 46.380 -6.523 -74.184 1.00 96.38 290 GLU A O 1
ATOM 2363 N N . HIS A 1 291 ? 46.310 -7.848 -72.361 1.00 95.19 291 HIS A N 1
ATOM 2364 C CA . HIS A 1 291 ? 47.635 -8.443 -72.576 1.00 95.19 291 HIS A CA 1
ATOM 2365 C C . HIS A 1 291 ? 47.665 -9.318 -73.838 1.00 95.19 291 HIS A C 1
ATOM 2367 O O . HIS A 1 291 ? 48.587 -9.187 -74.641 1.00 95.19 291 HIS A O 1
ATOM 2373 N N . GLU A 1 292 ? 46.653 -10.164 -74.055 1.00 96.31 292 GLU A N 1
ATOM 2374 C CA . GLU A 1 292 ? 46.545 -10.988 -75.268 1.00 96.31 292 GLU A CA 1
ATOM 2375 C C . GLU A 1 292 ? 46.488 -10.119 -76.538 1.00 96.31 292 GLU A C 1
ATOM 2377 O O . GLU A 1 292 ? 47.209 -10.380 -77.496 1.00 96.31 292 GLU A O 1
ATOM 2382 N N . ILE A 1 293 ? 45.700 -9.036 -76.545 1.00 94.00 293 ILE A N 1
ATOM 2383 C CA . ILE A 1 293 ? 45.628 -8.086 -77.671 1.00 94.00 293 ILE A CA 1
ATOM 2384 C C . ILE A 1 293 ? 46.973 -7.390 -77.904 1.00 94.00 293 ILE A C 1
ATOM 2386 O O . ILE A 1 293 ? 47.367 -7.204 -79.057 1.00 94.00 293 ILE A O 1
ATOM 2390 N N . ALA A 1 294 ? 47.677 -6.987 -76.844 1.00 94.00 294 ALA A N 1
ATOM 2391 C CA . ALA A 1 294 ? 49.001 -6.382 -76.967 1.00 94.00 294 ALA A CA 1
ATOM 2392 C C . ALA A 1 294 ? 50.014 -7.357 -77.590 1.00 94.00 294 ALA A C 1
ATOM 2394 O O . ALA A 1 294 ? 50.778 -6.966 -78.474 1.00 94.00 294 ALA A O 1
ATOM 2395 N N . GLU A 1 295 ? 49.969 -8.631 -77.195 1.00 91.44 295 GLU A N 1
ATOM 2396 C CA . GLU A 1 295 ? 50.768 -9.696 -77.805 1.00 91.44 295 GLU A CA 1
ATOM 2397 C C . GLU A 1 295 ? 50.390 -9.936 -79.272 1.00 91.44 295 GLU A C 1
ATOM 2399 O O . GLU A 1 295 ? 51.275 -9.993 -80.126 1.00 91.44 295 GLU A O 1
ATOM 2404 N N . TYR A 1 296 ? 49.095 -9.995 -79.601 1.00 94.38 296 TYR A N 1
ATOM 2405 C CA . TYR A 1 296 ? 48.646 -10.113 -80.991 1.00 94.38 296 TYR A CA 1
ATOM 2406 C C . TYR A 1 296 ? 49.123 -8.937 -81.852 1.00 94.38 296 TYR A C 1
ATOM 2408 O O . TYR A 1 296 ? 49.596 -9.164 -82.963 1.00 94.38 296 TYR A O 1
ATOM 2416 N N . ARG A 1 297 ? 49.067 -7.696 -81.347 1.00 91.12 297 ARG A N 1
ATOM 2417 C CA . ARG A 1 297 ? 49.611 -6.515 -82.044 1.00 91.12 297 ARG A CA 1
ATOM 2418 C C . ARG A 1 297 ? 51.118 -6.629 -82.259 1.00 91.12 297 ARG A C 1
ATOM 2420 O O . ARG A 1 297 ? 51.579 -6.417 -83.371 1.00 91.12 297 ARG A O 1
ATOM 2427 N N . ARG A 1 298 ? 51.873 -7.050 -81.239 1.00 90.56 298 ARG A N 1
ATOM 2428 C CA . ARG A 1 298 ? 53.325 -7.277 -81.343 1.00 90.56 298 ARG A CA 1
ATOM 2429 C C . ARG A 1 298 ? 53.678 -8.323 -82.404 1.00 90.56 298 ARG A C 1
ATOM 2431 O O . ARG A 1 298 ? 54.643 -8.133 -83.138 1.00 90.56 298 ARG A O 1
ATOM 2438 N N . LEU A 1 299 ? 52.930 -9.426 -82.472 1.00 89.19 299 LEU A N 1
ATOM 2439 C CA . LEU A 1 299 ? 53.123 -10.460 -83.494 1.00 89.19 299 LEU A CA 1
ATOM 2440 C C . LEU A 1 299 ? 52.790 -9.940 -84.898 1.00 89.19 299 LEU A C 1
ATOM 2442 O O . LEU A 1 299 ? 53.504 -10.260 -85.844 1.00 89.19 299 LEU A O 1
ATOM 2446 N N . LEU A 1 300 ? 51.743 -9.122 -85.028 1.00 83.69 300 LEU A N 1
ATOM 2447 C CA . LEU A 1 300 ? 51.358 -8.510 -86.299 1.00 83.69 300 LEU A CA 1
ATOM 2448 C C . LEU A 1 300 ? 52.426 -7.517 -86.791 1.00 83.69 300 LEU A C 1
ATOM 2450 O O . LEU A 1 300 ? 52.889 -7.643 -87.920 1.00 83.69 300 LEU A O 1
ATOM 2454 N N . ASP A 1 301 ? 52.898 -6.626 -85.916 1.00 76.81 301 ASP A N 1
ATOM 2455 C CA . ASP A 1 301 ? 53.970 -5.662 -86.208 1.00 76.81 301 ASP A CA 1
ATOM 2456 C C . ASP A 1 301 ? 55.321 -6.365 -86.470 1.00 76.81 301 ASP A C 1
ATOM 2458 O O . ASP A 1 301 ? 56.157 -5.891 -87.239 1.00 76.81 301 ASP A O 1
ATOM 2462 N N . GLY A 1 302 ? 55.551 -7.528 -85.846 1.00 61.69 302 GLY A N 1
ATOM 2463 C CA . GLY A 1 302 ? 56.712 -8.384 -86.103 1.00 61.69 302 GLY A CA 1
ATOM 2464 C C . GLY A 1 302 ? 56.683 -9.062 -87.477 1.00 61.69 302 GLY A C 1
ATOM 2465 O O . GLY A 1 302 ? 57.743 -9.276 -88.068 1.00 61.69 302 GLY A O 1
ATOM 2466 N N . ASN A 1 303 ? 55.489 -9.336 -88.008 1.00 52.78 303 ASN A N 1
ATOM 2467 C CA . ASN A 1 303 ? 55.285 -9.910 -89.338 1.00 52.78 303 ASN A CA 1
ATOM 2468 C C . ASN A 1 303 ? 55.295 -8.865 -90.472 1.00 52.78 303 ASN A C 1
ATOM 2470 O O . ASN A 1 303 ? 55.402 -9.251 -91.632 1.00 52.78 303 ASN A O 1
ATOM 2474 N N . GLU A 1 304 ? 55.277 -7.556 -90.192 1.00 49.69 304 GLU A N 1
ATOM 2475 C CA . GLU A 1 304 ? 55.419 -6.515 -91.231 1.00 49.69 304 GLU A CA 1
ATOM 2476 C C . GLU A 1 304 ? 56.851 -6.389 -91.801 1.00 49.69 304 GLU A C 1
ATOM 2478 O O . GLU A 1 304 ? 57.099 -5.597 -92.711 1.00 49.69 304 GLU A O 1
ATOM 2483 N N . ARG A 1 305 ? 57.815 -7.192 -91.321 1.00 48.56 305 ARG A N 1
ATOM 2484 C CA . ARG A 1 305 ? 59.161 -7.297 -91.922 1.00 48.56 305 ARG A CA 1
ATOM 2485 C C . ARG A 1 305 ? 59.303 -8.376 -92.994 1.00 48.56 305 ARG A C 1
ATOM 2487 O O . ARG A 1 305 ? 60.368 -8.453 -93.605 1.00 48.56 305 ARG A O 1
ATOM 2494 N N . GLU A 1 306 ? 58.258 -9.143 -93.288 1.00 48.25 306 GLU A N 1
ATOM 2495 C CA . GLU A 1 306 ? 58.229 -10.021 -94.458 1.00 48.25 306 GLU A CA 1
ATOM 2496 C C . GLU A 1 306 ? 57.146 -9.549 -95.432 1.00 48.25 306 GLU A C 1
ATOM 2498 O O . GLU A 1 306 ? 55.962 -9.468 -95.118 1.00 48.25 306 GLU A O 1
ATOM 2503 N N . ALA A 1 307 ? 57.590 -9.163 -96.628 1.00 50.94 307 ALA A N 1
ATOM 2504 C CA . ALA A 1 307 ? 56.772 -8.602 -97.689 1.00 50.94 307 ALA A CA 1
ATOM 2505 C C . ALA A 1 307 ? 55.607 -9.530 -98.072 1.00 50.94 307 ALA A C 1
ATOM 2507 O O . ALA A 1 307 ? 55.772 -10.476 -98.844 1.00 50.94 307 ALA A O 1
ATOM 2508 N N . HIS A 1 308 ? 54.401 -9.216 -97.607 1.00 44.00 308 HIS A N 1
ATOM 2509 C CA . HIS A 1 308 ? 53.184 -9.803 -98.149 1.00 44.00 308 HIS A CA 1
ATOM 2510 C C . HIS A 1 308 ? 52.662 -8.931 -99.295 1.00 44.00 308 HIS A C 1
ATOM 2512 O O . HIS A 1 308 ? 52.018 -7.905 -99.085 1.00 44.00 308 HIS A O 1
ATOM 2518 N N . LYS A 1 309 ? 52.947 -9.363 -100.534 1.00 44.81 309 LYS A N 1
ATOM 2519 C CA . LYS A 1 309 ? 52.252 -8.903 -101.745 1.00 44.81 309 LYS A CA 1
ATOM 2520 C C . LYS A 1 309 ? 50.746 -9.108 -101.551 1.00 44.81 309 LYS A C 1
ATOM 2522 O O . LYS A 1 309 ? 50.263 -10.240 -101.572 1.00 44.81 309 LYS A O 1
ATOM 2527 N N . VAL A 1 310 ? 50.007 -8.017 -101.385 1.00 49.34 310 VAL A N 1
ATOM 2528 C CA . VAL A 1 310 ? 48.544 -8.020 -101.460 1.00 49.34 310 VAL A CA 1
ATOM 2529 C C . VAL A 1 310 ? 48.165 -8.120 -102.936 1.00 49.34 310 VAL A C 1
ATOM 2531 O O . VAL A 1 310 ? 48.292 -7.155 -103.683 1.00 49.34 310 VAL A O 1
ATOM 2534 N N . VAL A 1 311 ? 47.730 -9.302 -103.372 1.00 49.22 311 VAL A N 1
ATOM 2535 C CA . VAL A 1 311 ? 47.084 -9.477 -104.679 1.00 49.22 311 VAL A CA 1
ATOM 2536 C C . VAL A 1 311 ? 45.596 -9.198 -104.498 1.00 49.22 311 VAL A C 1
ATOM 2538 O O . VAL A 1 311 ? 44.858 -10.025 -103.962 1.00 49.22 311 VAL A O 1
ATOM 2541 N N . THR A 1 312 ? 45.152 -8.027 -104.943 1.00 52.16 312 THR A N 1
ATOM 2542 C CA . THR A 1 312 ? 43.731 -7.669 -104.985 1.00 52.16 312 THR A CA 1
ATOM 2543 C C . THR A 1 312 ? 43.121 -8.258 -106.255 1.00 52.16 312 THR A C 1
ATOM 2545 O O . THR A 1 312 ? 43.404 -7.789 -107.352 1.00 52.16 312 THR A O 1
ATOM 2548 N N . LYS A 1 313 ? 42.294 -9.302 -106.128 1.00 50.84 313 LYS A N 1
ATOM 2549 C CA . LYS A 1 313 ? 41.492 -9.822 -107.247 1.00 50.84 313 LYS A CA 1
ATOM 2550 C C . LYS A 1 313 ? 40.145 -9.106 -107.276 1.00 50.84 313 LYS A C 1
ATOM 2552 O O . LYS A 1 313 ? 39.332 -9.295 -106.373 1.00 50.84 313 LYS A O 1
ATOM 2557 N N . THR A 1 314 ? 39.899 -8.310 -108.310 1.00 51.66 314 THR A N 1
ATOM 2558 C CA . THR A 1 314 ? 38.588 -7.703 -108.563 1.00 51.66 314 THR A CA 1
ATOM 2559 C C . THR A 1 314 ? 37.779 -8.640 -109.456 1.00 51.66 314 THR A C 1
ATOM 2561 O O . THR A 1 314 ? 38.078 -8.787 -110.634 1.00 51.66 314 THR A O 1
ATOM 2564 N N . ILE A 1 315 ? 36.764 -9.298 -108.892 1.00 53.50 315 ILE A N 1
ATOM 2565 C CA . ILE A 1 315 ? 35.819 -10.128 -109.652 1.00 53.50 315 ILE A CA 1
ATOM 2566 C C . ILE A 1 315 ? 34.625 -9.245 -110.021 1.00 53.50 315 ILE A C 1
ATOM 2568 O O . ILE A 1 315 ? 33.845 -8.849 -109.155 1.00 53.50 315 ILE A O 1
ATOM 2572 N N . THR A 1 316 ? 34.488 -8.913 -111.302 1.00 54.94 316 THR A N 1
ATOM 2573 C CA . THR A 1 316 ? 33.323 -8.214 -111.853 1.00 54.94 316 THR A CA 1
ATOM 2574 C C . THR A 1 316 ? 32.309 -9.237 -112.356 1.00 54.94 316 THR A C 1
ATOM 2576 O O . THR A 1 316 ? 32.469 -9.838 -113.415 1.00 54.94 316 THR A O 1
ATOM 2579 N N . VAL A 1 317 ? 31.238 -9.441 -111.588 1.00 57.25 317 VAL A N 1
ATOM 2580 C CA . VAL A 1 317 ? 30.098 -10.265 -112.008 1.00 57.25 317 VAL A CA 1
ATOM 2581 C C . VAL A 1 317 ? 29.072 -9.356 -112.679 1.00 57.25 317 VAL A C 1
ATOM 2583 O O . VAL A 1 317 ? 28.490 -8.489 -112.030 1.00 57.25 317 VAL A O 1
ATOM 2586 N N . VAL A 1 318 ? 28.857 -9.533 -113.985 1.00 61.06 318 VAL A N 1
ATOM 2587 C CA . VAL A 1 318 ? 27.792 -8.837 -114.721 1.00 61.06 318 VAL A CA 1
ATOM 2588 C C . VAL A 1 318 ? 26.609 -9.787 -114.872 1.00 61.06 318 VAL A C 1
ATOM 2590 O O . VAL A 1 318 ? 26.633 -10.701 -115.696 1.00 61.06 318 VAL A O 1
ATOM 2593 N N . GLU A 1 319 ? 25.564 -9.567 -114.078 1.00 54.41 319 GLU A N 1
ATOM 2594 C CA . GLU A 1 319 ? 24.276 -10.245 -114.231 1.00 54.41 319 GLU A CA 1
ATOM 2595 C C . GLU A 1 319 ? 23.334 -9.383 -115.078 1.00 54.41 319 GLU A C 1
ATOM 2597 O O . GLU A 1 319 ? 23.104 -8.211 -114.788 1.00 54.41 319 GLU A O 1
ATOM 2602 N N . THR A 1 320 ? 22.777 -9.963 -116.143 1.00 56.56 320 THR A N 1
ATOM 2603 C CA . THR A 1 320 ? 21.690 -9.350 -116.921 1.00 56.56 320 THR A CA 1
ATOM 2604 C C . THR A 1 320 ? 20.387 -10.067 -116.595 1.00 56.56 320 THR A C 1
ATOM 2606 O O . THR A 1 320 ? 20.233 -11.257 -116.872 1.00 56.56 320 THR A O 1
ATOM 2609 N N . THR A 1 321 ? 19.446 -9.344 -115.990 1.00 55.81 321 THR A N 1
ATOM 2610 C CA . THR A 1 321 ? 18.126 -9.849 -115.602 1.00 55.81 321 THR A CA 1
ATOM 2611 C C . THR A 1 321 ? 17.040 -9.254 -116.506 1.00 55.81 321 THR A C 1
ATOM 2613 O O . THR A 1 321 ? 16.950 -8.042 -116.681 1.00 55.81 321 THR A O 1
ATOM 2616 N N . MET A 1 322 ? 16.203 -10.115 -117.091 1.00 46.47 322 MET A N 1
ATOM 2617 C CA . MET A 1 322 ? 14.881 -9.757 -117.622 1.00 46.47 322 MET A CA 1
ATOM 2618 C C . MET A 1 322 ? 13.877 -10.783 -117.083 1.00 46.47 322 MET A C 1
ATOM 2620 O O . MET A 1 322 ? 14.137 -11.981 -117.169 1.00 46.47 322 MET A O 1
ATOM 2624 N N . ASP A 1 323 ? 12.781 -10.306 -116.486 1.00 52.91 323 ASP A N 1
ATOM 2625 C CA . ASP A 1 323 ? 11.683 -11.101 -115.909 1.00 52.91 323 ASP A CA 1
ATOM 2626 C C . ASP A 1 323 ? 12.126 -12.241 -114.970 1.00 52.91 323 ASP A C 1
ATOM 2628 O O . ASP A 1 323 ? 11.801 -13.412 -115.162 1.00 52.91 323 ASP A O 1
ATOM 2632 N N . GLU A 1 324 ? 12.892 -11.870 -113.936 1.00 59.34 324 GLU A N 1
ATOM 2633 C CA . GLU A 1 324 ? 13.181 -12.676 -112.732 1.00 59.34 324 GLU A CA 1
ATOM 2634 C C . GLU A 1 324 ? 13.767 -14.088 -112.957 1.00 59.34 324 GLU A C 1
ATOM 2636 O O . GLU A 1 324 ? 13.780 -14.918 -112.046 1.00 59.34 324 GLU A O 1
ATOM 2641 N N . LYS A 1 325 ? 14.347 -14.368 -114.132 1.00 53.53 325 LYS A N 1
ATOM 2642 C CA . LYS A 1 325 ? 15.095 -15.609 -114.385 1.00 53.53 325 LYS A CA 1
ATOM 2643 C C . LYS A 1 325 ? 16.470 -15.313 -114.983 1.00 53.53 325 LYS A C 1
ATOM 2645 O O . LYS A 1 325 ? 16.584 -14.635 -115.998 1.00 53.53 325 LYS A O 1
ATOM 2650 N N . ILE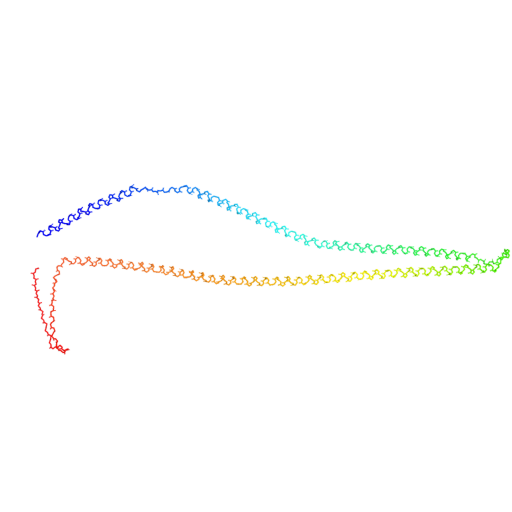 A 1 326 ? 17.525 -15.837 -114.357 1.00 56.47 326 ILE A N 1
ATOM 2651 C CA . ILE A 1 326 ? 18.917 -15.663 -114.804 1.00 56.47 326 ILE A CA 1
ATOM 2652 C C . ILE A 1 326 ? 19.141 -16.535 -116.050 1.00 56.47 326 ILE A C 1
ATOM 2654 O O . ILE A 1 326 ? 19.064 -17.761 -115.968 1.00 56.47 326 ILE A O 1
ATOM 2658 N N . VAL A 1 327 ? 19.385 -15.914 -117.212 1.00 61.06 327 VAL A N 1
ATOM 2659 C CA . VAL A 1 327 ? 19.497 -16.622 -118.508 1.00 61.06 327 VAL A CA 1
ATOM 2660 C C . VAL A 1 327 ? 20.952 -16.877 -118.935 1.00 61.06 327 VAL A C 1
ATOM 2662 O O . VAL A 1 327 ? 21.184 -17.773 -119.745 1.00 61.06 327 VAL A O 1
ATOM 2665 N N . LYS A 1 328 ? 21.952 -16.175 -118.378 1.00 52.22 328 LYS A N 1
ATOM 2666 C CA . LYS A 1 328 ? 23.389 -16.448 -118.598 1.00 52.22 328 LYS A CA 1
ATOM 2667 C C . LYS A 1 328 ? 24.258 -15.777 -117.529 1.00 52.22 328 LYS A C 1
ATOM 2669 O O . LYS A 1 328 ? 24.032 -14.613 -117.220 1.00 52.22 328 LYS A O 1
ATOM 2674 N N . SER A 1 329 ? 25.276 -16.485 -117.041 1.00 48.28 329 SER A N 1
ATOM 2675 C CA . SER A 1 329 ? 26.395 -15.917 -116.281 1.00 48.28 329 SER A CA 1
ATOM 2676 C C . SER A 1 329 ? 27.692 -16.089 -117.078 1.00 48.28 329 SER A C 1
ATOM 2678 O O . SER A 1 329 ? 27.917 -17.127 -117.704 1.00 48.28 329 SER A O 1
ATOM 2680 N N . SER A 1 330 ? 28.536 -15.060 -117.092 1.00 53.41 330 SER A N 1
ATOM 2681 C CA . SER A 1 330 ? 29.900 -15.137 -117.618 1.00 53.41 330 SER A CA 1
ATOM 2682 C C . SER A 1 330 ? 30.843 -14.469 -116.630 1.00 53.41 330 SER A C 1
ATOM 2684 O O . SER A 1 330 ? 30.632 -13.312 -116.271 1.00 53.41 330 SER A O 1
ATOM 2686 N N . GLU A 1 331 ? 31.863 -15.205 -116.202 1.00 54.78 331 GLU A N 1
ATOM 2687 C CA . GLU A 1 331 ? 32.906 -14.753 -115.285 1.00 54.78 331 GLU A CA 1
ATOM 2688 C C . GLU A 1 331 ? 34.176 -14.470 -116.094 1.00 54.78 331 GLU A C 1
ATOM 2690 O O . GLU A 1 331 ? 34.628 -15.319 -116.865 1.00 54.78 331 GLU A O 1
ATOM 2695 N N . SER A 1 332 ? 34.742 -13.275 -115.941 1.00 53.66 332 SER A N 1
ATOM 2696 C CA . SER A 1 332 ? 36.060 -12.931 -116.475 1.00 53.66 332 SER A CA 1
ATOM 2697 C C . SER A 1 332 ? 36.966 -12.520 -115.324 1.00 53.66 332 SER A C 1
ATOM 2699 O O . SER A 1 332 ? 36.612 -11.644 -114.536 1.00 53.66 332 SER A O 1
ATOM 2701 N N . VAL A 1 333 ? 38.127 -13.165 -115.232 1.00 53.03 333 VAL A N 1
ATOM 2702 C CA . VAL A 1 333 ? 39.158 -12.865 -114.239 1.00 53.03 333 VAL A CA 1
ATOM 2703 C C . VAL A 1 333 ? 40.282 -12.135 -114.959 1.00 53.03 333 VAL A C 1
ATOM 2705 O O . VAL A 1 333 ? 41.051 -12.771 -115.676 1.00 53.03 333 VAL A O 1
ATOM 2708 N N . ASP A 1 334 ? 40.374 -10.822 -114.765 1.00 52.03 334 ASP A N 1
ATOM 2709 C CA . ASP A 1 334 ? 41.551 -10.058 -115.176 1.00 52.03 334 ASP A CA 1
ATOM 2710 C C . ASP A 1 334 ? 42.552 -10.001 -114.019 1.00 52.03 334 ASP A C 1
ATOM 2712 O O . ASP A 1 334 ? 42.211 -9.700 -112.872 1.00 52.03 334 ASP A O 1
ATOM 2716 N N . VAL A 1 335 ? 43.800 -10.350 -114.330 1.00 49.97 335 VAL A N 1
ATOM 2717 C CA . VAL A 1 335 ? 44.935 -10.291 -113.410 1.00 49.97 335 VAL A CA 1
ATOM 2718 C C . VAL A 1 335 ? 45.835 -9.164 -113.891 1.00 49.97 335 VAL A C 1
ATOM 2720 O O . VAL A 1 335 ? 46.648 -9.365 -114.789 1.00 49.97 335 VAL A O 1
ATOM 2723 N N . ASP A 1 336 ? 45.685 -7.983 -113.297 1.00 46.06 336 ASP A N 1
ATOM 2724 C CA . ASP A 1 336 ? 46.646 -6.898 -113.483 1.00 46.06 336 ASP A CA 1
ATOM 2725 C C . ASP A 1 336 ? 47.785 -7.065 -112.471 1.00 46.06 336 ASP A C 1
ATOM 2727 O O . ASP A 1 336 ? 47.641 -6.812 -111.273 1.00 46.06 336 ASP A O 1
ATOM 2731 N N . GLU A 1 337 ? 48.941 -7.517 -112.959 1.00 44.03 337 GLU A N 1
ATOM 2732 C CA . GLU A 1 337 ? 50.198 -7.449 -112.218 1.00 44.03 337 GLU A CA 1
ATOM 2733 C C . GLU A 1 337 ? 50.798 -6.048 -112.385 1.00 44.03 337 GLU A C 1
ATOM 2735 O O . GLU A 1 337 ? 51.586 -5.790 -113.295 1.00 44.03 337 GLU A O 1
ATOM 2740 N N . GLN A 1 338 ? 50.443 -5.125 -111.491 1.00 40.19 338 GLN A N 1
ATOM 2741 C CA . GLN A 1 338 ? 51.239 -3.912 -111.312 1.00 40.19 338 GLN A CA 1
ATOM 2742 C C . GLN A 1 338 ? 52.447 -4.241 -110.427 1.00 40.19 338 GLN A C 1
ATOM 2744 O O . GLN A 1 338 ? 52.315 -4.444 -109.222 1.00 40.19 338 GLN A O 1
ATOM 2749 N N . ASN A 1 339 ? 53.628 -4.322 -111.045 1.00 40.97 339 ASN A N 1
ATOM 2750 C CA . ASN A 1 339 ? 54.900 -4.203 -110.337 1.00 40.97 339 ASN A CA 1
ATOM 2751 C C . ASN A 1 339 ? 55.300 -2.722 -110.343 1.00 40.97 339 ASN A C 1
ATOM 2753 O O . ASN A 1 339 ? 55.725 -2.216 -111.381 1.00 40.97 339 ASN A O 1
ATOM 2757 N N . ASP A 1 340 ? 55.072 -2.040 -109.222 1.00 39.16 340 ASP A N 1
ATOM 2758 C CA . ASP A 1 340 ? 56.114 -1.353 -108.434 1.00 39.16 340 ASP A CA 1
ATOM 2759 C C . ASP A 1 340 ? 55.526 -0.740 -107.153 1.00 39.16 340 ASP A C 1
ATOM 2761 O O . ASP A 1 340 ? 54.546 0.038 -107.246 1.00 39.16 340 ASP A O 1
#

Secondary structure (DSSP, 8-state):
-HHHHHHHHHHHHHHHHHHHHHHHHHHHHHHHHHSS------THHHHHHHHHHHHHHHHHHHHHHHHHHHHHHHHHHHHHHHHHHHHHHHHHHHHHHHHHHHHHHHHHHHHHHHHHHHHHHHHHHHHHHHHHHHHHHHHHHHHHHT----------S---HHHHHHHHHHHHHHHHHHHHHHHHHHHHHHHHHHHHHHHHHHHHHHHHHHHHHHHHHHHHHHHHHHHHHHHHHHHHHHHHHHHHHHHHHHHHHHHHHHHHHHHHHHHHHHHHHHHHHHHHHHHHHHHHHHHHHHHHHHHHHHHTTS---------EE---EETTEE----EE--------